Protein AF-0000000073186563 (afdb_homodimer)

Foldseek 3Di:
DDDDDDDDDDPVCPPPPPPPPPDPPPPPPVPPPFDDLVVLQCVVCVPPDNDDDDPVRSVVSRVVVVVVVVVLVVQLCVVVPNDPDRDLVSSLVSLVVDPVNVVCNVVNVD/DDDDDDDDPDDDDDPPDPVVPPDDPPPPPVVPPFDDLVVLQCVVCVPPDNDDDDPVRSVVSRVVVVVVVVVLVVQLCVVVPNDPDRDLVSSLVSLVVDPVNVVCPVVNVD

InterPro domains:
  IPR003958 Transcription factor CBF/NF-Y/archaeal histone domain [PF00808] (34-82)
  IPR009072 Histone-fold [G3DSA:1.10.20.10] (1-108)
  IPR009072 Histone-fold [SSF47113] (46-108)
  IPR050568 Transcription/DNA replication regulator [PTHR10252] (18-105)

Solvent-accessible surface area (backbone atoms only — not comparable to full-atom values): 13649 Å² total; per-residue (Å²): 136,79,75,89,86,68,96,73,69,85,68,78,62,83,75,76,77,74,71,73,69,74,77,80,74,72,85,62,74,74,69,74,58,58,73,58,64,70,49,55,50,45,39,42,39,66,42,96,55,78,62,48,61,38,74,63,19,47,50,50,52,47,52,48,49,53,50,49,48,37,48,51,49,49,50,29,34,58,75,55,68,61,52,89,47,42,36,48,67,42,46,48,50,45,40,73,75,30,77,84,40,54,87,43,52,74,62,70,74,103,130,90,80,83,88,81,85,66,95,70,90,81,87,76,85,63,87,74,71,73,66,79,74,80,78,67,84,60,75,72,68,75,56,57,76,59,64,70,52,56,50,45,39,42,39,66,42,95,54,79,64,47,60,38,74,61,19,47,51,50,52,46,52,48,49,53,49,48,49,38,48,51,50,50,50,29,34,58,75,58,70,60,53,89,46,43,35,47,67,42,46,48,51,45,39,72,75,30,77,84,40,54,87,45,51,73,62,70,76,102

Organism: Anisakis simplex (NCBI:txid6269)

Secondary structure (DSSP, 8-state):
----------------------------TTSTTPPPHHHHHHHHHTSSS---B-HHHHHHHHHHHHHHHHHHHHHHHHHTT--SSB-HHHHHHHHHH-GGGGGGHHHHT-/----------------------------TTSTTSPPHHHHHHHHHTSSS---B-HHHHHHHHHHHHHHHHHHHHHHHHHTT--SSB-HHHHHHHHHH-GGGGGGHHHHT-

Structure (mmCIF, N/CA/C/O backbone):
data_AF-0000000073186563-model_v1
#
loop_
_entity.id
_entity.type
_entity.pdbx_description
1 polymer 'CBFD_NFYB_HMF domain-containing protein'
#
loop_
_atom_site.group_PDB
_atom_site.id
_atom_site.type_symbol
_atom_site.label_atom_id
_atom_site.label_alt_id
_atom_site.label_comp_id
_atom_site.label_asym_id
_atom_site.label_entity_id
_atom_site.label_seq_id
_atom_site.pdbx_PDB_ins_code
_atom_site.Cartn_x
_atom_site.Cartn_y
_atom_site.Cartn_z
_atom_site.occupancy
_atom_site.B_iso_or_equiv
_atom_site.auth_seq_id
_atom_site.auth_comp_id
_atom_site.auth_asym_id
_atom_site.auth_atom_id
_atom_site.pdbx_PDB_model_num
ATOM 1 N N . MET A 1 1 ? 41.406 -56.875 63.656 1 27.33 1 MET A N 1
ATOM 2 C CA . MET A 1 1 ? 41.531 -56.781 62.188 1 27.33 1 MET A CA 1
ATOM 3 C C . MET A 1 1 ? 40.469 -55.844 61.594 1 27.33 1 MET A C 1
ATOM 5 O O . MET A 1 1 ? 39.5 -55.531 62.281 1 27.33 1 MET A O 1
ATOM 9 N N . GLU A 1 2 ? 40.312 -55.938 60.375 1 33.34 2 GLU A N 1
ATOM 10 C CA . GLU A 1 2 ? 40.188 -55.094 59.188 1 33.34 2 GLU A CA 1
ATOM 11 C C . GLU A 1 2 ? 38.719 -54.812 58.875 1 33.34 2 GLU A C 1
ATOM 13 O O . GLU A 1 2 ? 38.375 -54.312 57.812 1 33.34 2 GLU A O 1
ATOM 18 N N . GLU A 1 3 ? 37.812 -55.125 59.719 1 27.2 3 GLU A N 1
ATOM 19 C CA . GLU A 1 3 ? 36.594 -55.375 58.938 1 27.2 3 GLU A CA 1
ATOM 20 C C . GLU A 1 3 ? 36.281 -54.156 58.062 1 27.2 3 GLU A C 1
ATOM 22 O O . GLU A 1 3 ? 36.781 -53.062 58.281 1 27.2 3 GLU A O 1
ATOM 27 N N . GLU A 1 4 ? 34.906 -53.906 57.812 1 30.25 4 GLU A N 1
ATOM 28 C CA . GLU A 1 4 ? 34.031 -53.844 56.656 1 30.25 4 GLU A CA 1
ATOM 29 C C . GLU A 1 4 ? 33.938 -52.406 56.094 1 30.25 4 GLU A C 1
ATOM 31 O O . GLU A 1 4 ? 34.25 -51.438 56.812 1 30.25 4 GLU A O 1
ATOM 36 N N . SER A 1 5 ? 33.031 -52.188 55.156 1 30.67 5 SER A N 1
ATOM 37 C CA . SER A 1 5 ? 32.844 -51.781 53.781 1 30.67 5 SER A CA 1
ATOM 38 C C . SER A 1 5 ? 32.5 -50.281 53.688 1 30.67 5 SER A C 1
ATOM 40 O O . SER A 1 5 ? 33.281 -49.469 53.219 1 30.67 5 SER A O 1
ATOM 42 N N . ASN A 1 6 ? 31.266 -49.906 53.188 1 29.19 6 ASN A N 1
ATOM 43 C CA . ASN A 1 6 ? 30.859 -49.531 51.844 1 29.19 6 ASN A CA 1
ATOM 44 C C . ASN A 1 6 ? 30.438 -48.062 51.781 1 29.19 6 ASN A C 1
ATOM 46 O O . ASN A 1 6 ? 30.391 -47.469 50.688 1 29.19 6 ASN A O 1
ATOM 50 N N . ASP A 1 7 ? 29.703 -47.5 52.75 1 29.22 7 ASP A N 1
ATOM 51 C CA . ASP A 1 7 ? 28.562 -46.812 52.156 1 29.22 7 ASP A CA 1
ATOM 52 C C . ASP A 1 7 ? 28.984 -45.531 51.469 1 29.22 7 ASP A C 1
ATOM 54 O O . ASP A 1 7 ? 29.594 -44.656 52.062 1 29.22 7 ASP A O 1
ATOM 58 N N . ASP A 1 8 ? 29.078 -45.531 50.125 1 29.42 8 ASP A N 1
ATOM 59 C CA . ASP A 1 8 ? 29.453 -44.719 49 1 29.42 8 ASP A CA 1
ATOM 60 C C . ASP A 1 8 ? 28.734 -43.344 49.031 1 29.42 8 ASP A C 1
ATOM 62 O O . ASP A 1 8 ? 29.375 -42.312 48.844 1 29.42 8 ASP A O 1
ATOM 66 N N . ARG A 1 9 ? 27.312 -43.344 48.875 1 22.84 9 ARG A N 1
ATOM 67 C CA . ARG A 1 9 ? 26.844 -42.812 47.594 1 22.84 9 ARG A CA 1
ATOM 68 C C . ARG A 1 9 ? 26.812 -41.281 47.625 1 22.84 9 ARG A C 1
ATOM 70 O O . ARG A 1 9 ? 27.016 -40.625 46.594 1 22.84 9 ARG A O 1
ATOM 77 N N . THR A 1 10 ? 26.219 -40.656 48.688 1 32.62 10 THR A N 1
ATOM 78 C CA . THR A 1 10 ? 25.203 -39.75 48.188 1 32.62 10 THR A CA 1
ATOM 79 C C . THR A 1 10 ? 25.828 -38.469 47.656 1 32.62 10 THR A C 1
ATOM 81 O O . THR A 1 10 ? 26.391 -37.656 48.406 1 32.62 10 THR A O 1
ATOM 84 N N . ASN A 1 11 ? 26.453 -38.594 46.469 1 31.2 11 ASN A N 1
ATOM 85 C CA . ASN A 1 11 ? 27.047 -37.531 45.656 1 31.2 11 ASN A CA 1
ATOM 86 C C . ASN A 1 11 ? 26.047 -36.406 45.406 1 31.2 11 ASN A C 1
ATOM 88 O O . ASN A 1 11 ? 25.141 -36.531 44.594 1 31.2 11 ASN A O 1
ATOM 92 N N . THR A 1 12 ? 25.344 -35.938 46.5 1 31.78 12 THR A N 1
ATOM 93 C CA . THR A 1 12 ? 24.344 -34.906 46.125 1 31.78 12 THR A CA 1
ATOM 94 C C . THR A 1 12 ? 24.969 -33.844 45.219 1 31.78 12 THR A C 1
ATOM 96 O O . THR A 1 12 ? 25.922 -33.156 45.625 1 31.78 12 THR A O 1
ATOM 99 N N . ALA A 1 13 ? 24.875 -34.031 43.938 1 30 13 ALA A N 1
ATOM 100 C CA . ALA A 1 13 ? 25.297 -33.312 42.75 1 30 13 ALA A CA 1
ATOM 101 C C . ALA A 1 13 ? 24.781 -31.891 42.75 1 30 13 ALA A C 1
ATOM 103 O O . ALA A 1 13 ? 24.672 -31.25 41.719 1 30 13 ALA A O 1
ATOM 104 N N . GLU A 1 14 ? 24.547 -31.281 43.906 1 39.31 14 GLU A N 1
ATOM 105 C CA . GLU A 1 14 ? 23.828 -30.031 43.688 1 39.31 14 GLU A CA 1
ATOM 106 C C . GLU A 1 14 ? 24.484 -29.203 42.562 1 39.31 14 GLU A C 1
ATOM 108 O O . GLU A 1 14 ? 25.688 -28.891 42.656 1 39.31 14 GLU A O 1
ATOM 113 N N . SER A 1 15 ? 24.125 -29.516 41.312 1 32.94 15 SER A N 1
ATOM 114 C CA . SER A 1 15 ? 24.484 -28.891 40.031 1 32.94 15 SER A CA 1
ATOM 115 C C . SER A 1 15 ? 24.328 -27.375 40.094 1 32.94 15 SER A C 1
ATOM 117 O O . SER A 1 15 ? 23.266 -26.859 40.438 1 32.94 15 SER A O 1
ATOM 119 N N . ASN A 1 16 ? 25.344 -26.578 40.375 1 33.06 16 ASN A N 1
ATOM 120 C CA . ASN A 1 16 ? 25.656 -25.172 40.219 1 33.06 16 ASN A CA 1
ATOM 121 C C . ASN A 1 16 ? 25.266 -24.641 38.844 1 33.06 16 ASN A C 1
ATOM 123 O O . ASN A 1 16 ? 26.125 -24.203 38.094 1 33.06 16 ASN A O 1
ATOM 127 N N . ASP A 1 17 ? 24.516 -25.391 38 1 30.08 17 ASP A N 1
ATOM 128 C CA . ASP A 1 17 ? 24.594 -24.875 36.625 1 30.08 17 ASP A CA 1
ATOM 129 C C . ASP A 1 17 ? 24.062 -23.438 36.562 1 30.08 17 ASP A C 1
ATOM 131 O O . ASP A 1 17 ? 22.969 -23.156 37.031 1 30.08 17 ASP A O 1
ATOM 135 N N . ASN A 1 18 ? 24.906 -22.375 36.531 1 31.73 18 ASN A N 1
ATOM 136 C CA . ASN A 1 18 ? 25 -20.969 36.125 1 31.73 18 ASN A CA 1
ATOM 137 C C . ASN A 1 18 ? 24.266 -20.703 34.844 1 31.73 18 ASN A C 1
ATOM 139 O O . ASN A 1 18 ? 24.391 -19.625 34.25 1 31.73 18 ASN A O 1
ATOM 143 N N . GLU A 1 19 ? 23.594 -21.672 34.219 1 33.22 19 GLU A N 1
ATOM 144 C CA . GLU A 1 19 ? 23.391 -21.359 32.781 1 33.22 19 GLU A CA 1
ATOM 145 C C . GLU A 1 19 ? 22.422 -20.203 32.594 1 33.22 19 GLU A C 1
ATOM 147 O O . GLU A 1 19 ? 21.234 -20.422 32.375 1 33.22 19 GLU A O 1
ATOM 152 N N . ASN A 1 20 ? 22.031 -19.406 33.562 1 33.28 20 ASN A N 1
ATOM 153 C CA . ASN A 1 20 ? 20.969 -18.484 33.188 1 33.28 20 ASN A CA 1
ATOM 154 C C . ASN A 1 20 ? 21.328 -17.703 31.938 1 33.28 20 ASN A C 1
ATOM 156 O O . ASN A 1 20 ? 21.328 -16.469 31.953 1 33.28 20 ASN A O 1
ATOM 160 N N . ASP A 1 21 ? 22.453 -17.938 31.219 1 31.59 21 ASP A N 1
ATOM 161 C CA . ASP A 1 21 ? 22.734 -16.984 30.156 1 31.59 21 ASP A CA 1
ATOM 162 C C . ASP A 1 21 ? 21.609 -16.953 29.125 1 31.59 21 ASP A C 1
ATOM 164 O O . ASP A 1 21 ? 21.641 -17.719 28.156 1 31.59 21 ASP A O 1
ATOM 168 N N . ALA A 1 22 ? 20.406 -17.375 29.438 1 31.73 22 ALA A N 1
ATOM 169 C CA . ALA A 1 22 ? 19.5 -17.312 28.297 1 31.73 22 ALA A CA 1
ATOM 170 C C . ALA A 1 22 ? 19.703 -16.016 27.5 1 31.73 22 ALA A C 1
ATOM 172 O O . ALA A 1 22 ? 19.859 -14.945 28.094 1 31.73 22 ALA A O 1
ATOM 173 N N . VAL A 1 23 ? 20.188 -15.977 26.25 1 32.88 23 VAL A N 1
ATOM 174 C CA . VAL A 1 23 ? 20.359 -15.203 25.031 1 32.88 23 VAL A CA 1
ATOM 175 C C . VAL A 1 23 ? 19.125 -14.328 24.797 1 32.88 23 VAL A C 1
ATOM 177 O O . VAL A 1 23 ? 17.984 -14.82 24.859 1 32.88 23 VAL A O 1
ATOM 180 N N . ASN A 1 24 ? 18.953 -13.047 25.188 1 32.81 24 ASN A N 1
ATOM 181 C CA . ASN A 1 24 ? 18.391 -11.836 24.578 1 32.81 24 ASN A CA 1
ATOM 182 C C . ASN A 1 24 ? 18.266 -11.977 23.062 1 32.81 24 ASN A C 1
ATOM 184 O O . ASN A 1 24 ? 19.234 -11.805 22.328 1 32.81 24 ASN A O 1
ATOM 188 N N . SER A 1 25 ? 17.797 -13.102 22.594 1 35.03 25 SER A N 1
ATOM 189 C CA . SER A 1 25 ? 17.453 -13.227 21.188 1 35.03 25 SER A CA 1
ATOM 190 C C . SER A 1 25 ? 16.859 -11.938 20.641 1 35.03 25 SER A C 1
ATOM 192 O O . SER A 1 25 ? 15.805 -11.5 21.078 1 35.03 25 SER A O 1
ATOM 194 N N . GLY A 1 26 ? 17.609 -10.906 20.266 1 33.16 26 GLY A N 1
ATOM 195 C CA . GLY A 1 26 ? 17.453 -9.695 19.469 1 33.16 26 GLY A CA 1
ATOM 196 C C . GLY A 1 26 ? 16.375 -9.812 18.406 1 33.16 26 GLY A C 1
ATOM 197 O O . GLY A 1 26 ? 16.469 -10.641 17.5 1 33.16 26 GLY A O 1
ATOM 198 N N . SER A 1 27 ? 15.172 -9.742 18.625 1 37.41 27 SER A N 1
ATOM 199 C CA . SER A 1 27 ? 14.117 -9.375 17.688 1 37.41 27 SER A CA 1
ATOM 200 C C . SER A 1 27 ? 14.617 -8.352 16.672 1 37.41 27 SER A C 1
ATOM 202 O O . SER A 1 27 ? 14.531 -7.145 16.906 1 37.41 27 SER A O 1
ATOM 204 N N . LYS A 1 28 ? 15.898 -8.227 16.266 1 38.34 28 LYS A N 1
ATOM 205 C CA . LYS A 1 28 ? 16.562 -7.402 15.266 1 38.34 28 LYS A CA 1
ATOM 206 C C . LYS A 1 28 ? 15.734 -7.301 13.984 1 38.34 28 LYS A C 1
ATOM 208 O O . LYS A 1 28 ? 16.047 -6.512 13.094 1 38.34 28 LYS A O 1
ATOM 213 N N . GLN A 1 29 ? 15.188 -8.43 13.406 1 42.91 29 GLN A N 1
ATOM 214 C CA . GLN A 1 29 ? 14.828 -8.531 12 1 42.91 29 GLN A CA 1
ATOM 215 C C . GLN A 1 29 ? 13.703 -7.559 11.648 1 42.91 29 GLN A C 1
ATOM 217 O O . GLN A 1 29 ? 13.227 -7.535 10.508 1 42.91 29 GLN A O 1
ATOM 222 N N . GLN A 1 30 ? 12.945 -7.152 12.508 1 46.06 30 GLN A N 1
ATOM 223 C CA . GLN A 1 30 ? 11.766 -6.395 12.117 1 46.06 30 GLN A CA 1
ATOM 224 C C . GLN A 1 30 ? 12.148 -5.055 11.5 1 46.06 30 GLN A C 1
ATOM 226 O O . GLN A 1 30 ? 11.281 -4.285 11.078 1 46.06 30 GLN A O 1
ATOM 231 N N . GLN A 1 31 ? 13.266 -4.496 11.82 1 48.12 31 GLN A N 1
ATOM 232 C CA . GLN A 1 31 ? 13.641 -3.148 11.398 1 48.12 31 GLN A CA 1
ATOM 233 C C . GLN A 1 31 ? 13.688 -3.037 9.883 1 48.12 31 GLN A C 1
ATOM 235 O O . GLN A 1 31 ? 13.398 -1.979 9.32 1 48.12 31 GLN A O 1
ATOM 240 N N . ILE A 1 32 ? 14.289 -3.979 9.227 1 49.03 32 ILE A N 1
ATOM 241 C CA . ILE A 1 32 ? 14.781 -3.855 7.859 1 49.03 32 ILE A CA 1
ATOM 242 C C . ILE A 1 32 ? 13.602 -3.736 6.895 1 49.03 32 ILE A C 1
ATOM 244 O O . ILE A 1 32 ? 13.75 -3.234 5.777 1 49.03 32 ILE A O 1
ATOM 248 N N . ASN A 1 33 ? 12.438 -4.465 7.125 1 57.34 33 ASN A N 1
ATOM 249 C CA . ASN A 1 33 ? 11.5 -4.684 6.031 1 57.34 33 ASN A CA 1
ATOM 250 C C . ASN A 1 33 ? 10.555 -3.5 5.859 1 57.34 33 ASN A C 1
ATOM 252 O O . ASN A 1 33 ? 9.516 -3.621 5.215 1 57.34 33 ASN A O 1
ATOM 256 N N . GLU A 1 34 ? 10.93 -2.377 6.359 1 77.38 34 GLU A N 1
ATOM 257 C CA . GLU A 1 34 ? 10.008 -1.245 6.332 1 77.38 34 GLU A CA 1
ATOM 258 C C . GLU A 1 34 ? 10.18 -0.422 5.059 1 77.38 34 GLU A C 1
ATOM 260 O O . GLU A 1 34 ? 11.266 -0.405 4.469 1 77.38 34 GLU A O 1
ATOM 265 N N . LEU A 1 35 ? 9.031 0.022 4.516 1 90.94 35 LEU A N 1
ATOM 266 C CA . LEU A 1 35 ? 9.047 0.971 3.408 1 90.94 35 LEU A CA 1
ATOM 267 C C . LEU A 1 35 ? 9.742 2.268 3.812 1 90.94 35 LEU A C 1
ATOM 269 O O . LEU A 1 35 ? 9.547 2.76 4.926 1 90.94 35 LEU A O 1
ATOM 273 N N . PRO A 1 36 ? 10.672 2.818 2.91 1 92.06 36 PRO A N 1
ATOM 274 C CA . PRO A 1 36 ? 11.32 4.09 3.236 1 92.06 36 PRO 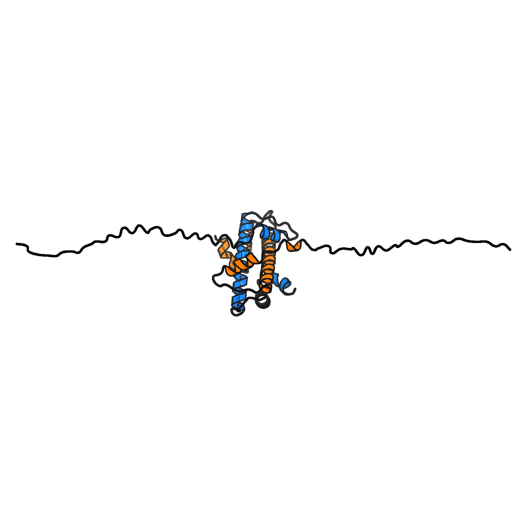A CA 1
ATOM 275 C C . PRO A 1 36 ? 10.328 5.246 3.361 1 92.06 36 PRO A C 1
ATOM 277 O O . PRO A 1 36 ? 9.5 5.453 2.469 1 92.06 36 PRO A O 1
ATOM 280 N N . LEU A 1 37 ? 10.492 6.016 4.387 1 93.56 37 LEU A N 1
ATOM 281 C CA . LEU A 1 37 ? 9.602 7.133 4.68 1 93.56 37 LEU A CA 1
ATOM 282 C C . LEU A 1 37 ? 9.656 8.18 3.568 1 93.56 37 LEU A C 1
ATOM 284 O O . LEU A 1 37 ? 8.625 8.734 3.18 1 93.56 37 LEU A O 1
ATOM 288 N N . SER A 1 38 ? 10.859 8.438 3.127 1 91.56 38 SER A N 1
ATOM 289 C CA . SER A 1 38 ? 11.055 9.453 2.104 1 91.56 38 SER A CA 1
ATOM 290 C C . SER A 1 38 ? 10.289 9.117 0.831 1 91.56 38 SER A C 1
ATOM 292 O O . SER A 1 38 ? 9.727 10.008 0.187 1 91.56 38 SER A O 1
ATOM 294 N N . ARG A 1 39 ? 10.203 7.859 0.469 1 92.5 39 ARG A N 1
ATOM 295 C CA . ARG A 1 39 ? 9.508 7.426 -0.738 1 92.5 39 ARG A CA 1
ATOM 296 C C . ARG A 1 39 ? 7.996 7.504 -0.558 1 92.5 39 ARG A C 1
ATOM 298 O O . ARG A 1 39 ? 7.277 7.918 -1.471 1 92.5 39 ARG A O 1
ATOM 305 N N . ILE A 1 40 ? 7.559 7.047 0.585 1 93.56 40 ILE A N 1
ATOM 306 C CA . ILE A 1 40 ? 6.141 7.172 0.896 1 93.56 40 ILE A CA 1
ATOM 307 C C . ILE A 1 40 ? 5.711 8.633 0.778 1 93.56 40 ILE A C 1
ATOM 309 O O . ILE A 1 40 ? 4.699 8.938 0.147 1 93.56 40 ILE A O 1
ATOM 313 N N . LYS A 1 41 ? 6.551 9.484 1.348 1 92.62 41 LYS A N 1
ATOM 314 C CA . LYS A 1 41 ? 6.281 10.914 1.298 1 92.62 41 LYS A CA 1
ATOM 315 C C . LYS A 1 41 ? 6.211 11.414 -0.143 1 92.62 41 LYS A C 1
ATOM 317 O O . LYS A 1 41 ? 5.301 12.164 -0.502 1 92.62 41 LYS A O 1
ATOM 322 N N . ALA A 1 42 ? 7.102 11.031 -0.944 1 91.19 42 ALA A N 1
ATOM 323 C CA . ALA A 1 42 ? 7.156 11.445 -2.346 1 91.19 42 ALA A CA 1
ATOM 324 C C . ALA A 1 42 ? 5.891 11.031 -3.088 1 91.19 42 ALA A C 1
ATOM 326 O O . ALA A 1 42 ? 5.352 11.805 -3.887 1 91.19 42 ALA A O 1
ATOM 327 N N . ILE A 1 43 ? 5.461 9.852 -2.838 1 91.88 43 ILE A N 1
ATOM 328 C CA . ILE A 1 43 ? 4.266 9.336 -3.494 1 91.88 43 ILE A CA 1
ATOM 329 C C . ILE A 1 43 ? 3.049 10.156 -3.064 1 91.88 43 ILE A C 1
ATOM 331 O O . ILE A 1 43 ? 2.182 10.469 -3.883 1 91.88 43 ILE A O 1
ATOM 335 N N . MET A 1 44 ? 2.979 10.484 -1.778 1 91.25 44 MET A N 1
ATOM 336 C CA . MET A 1 44 ? 1.885 11.289 -1.243 1 91.25 44 MET A CA 1
ATOM 337 C C . MET A 1 44 ? 1.846 12.664 -1.908 1 91.25 44 MET A C 1
ATOM 339 O O . MET A 1 44 ? 0.769 13.219 -2.127 1 91.25 44 MET A O 1
ATOM 343 N N . PHE A 1 45 ? 3.039 13.141 -2.24 1 85 45 PHE A N 1
ATOM 344 C CA . PHE A 1 45 ? 3.158 14.492 -2.785 1 85 45 PHE A CA 1
ATOM 345 C C . PHE A 1 45 ? 2.994 14.477 -4.301 1 85 45 PHE A C 1
ATOM 347 O O . PHE A 1 45 ? 2.91 15.539 -4.93 1 85 45 PHE A O 1
ATOM 354 N N . SER A 1 46 ? 3.131 13.344 -4.723 1 78.38 46 SER A N 1
ATOM 355 C CA . SER A 1 46 ? 3.061 13.273 -6.176 1 78.38 46 SER A CA 1
ATOM 356 C C . SER A 1 46 ? 1.701 13.727 -6.691 1 78.38 46 SER A C 1
ATOM 358 O O . SER A 1 46 ? 1.532 13.969 -7.887 1 78.38 46 SER A O 1
ATOM 360 N N . SER A 1 47 ? 0.811 13.828 -5.734 1 63.03 47 SER A N 1
ATOM 361 C CA . SER A 1 47 ? -0.473 14.352 -6.191 1 63.03 47 SER A CA 1
ATOM 362 C C . SER A 1 47 ? -0.47 15.875 -6.219 1 63.03 47 SER A C 1
ATOM 364 O O . SER A 1 47 ? 0.41 16.516 -5.633 1 63.03 47 SER A O 1
ATOM 366 N N . ASN A 1 48 ? -1.006 16.516 -7.219 1 59.97 48 ASN A N 1
ATOM 367 C CA . ASN A 1 48 ? -1.119 17.938 -7.488 1 59.97 48 ASN A CA 1
ATOM 368 C C . ASN A 1 48 ? -1.257 18.75 -6.199 1 59.97 48 ASN A C 1
ATOM 370 O O . ASN A 1 48 ? -1.079 19.969 -6.199 1 59.97 48 ASN A O 1
ATOM 374 N N . GLU A 1 49 ? -1.654 18.234 -5.094 1 59.88 49 GLU A N 1
ATOM 375 C CA . GLU A 1 49 ? -1.846 18.984 -3.855 1 59.88 49 GLU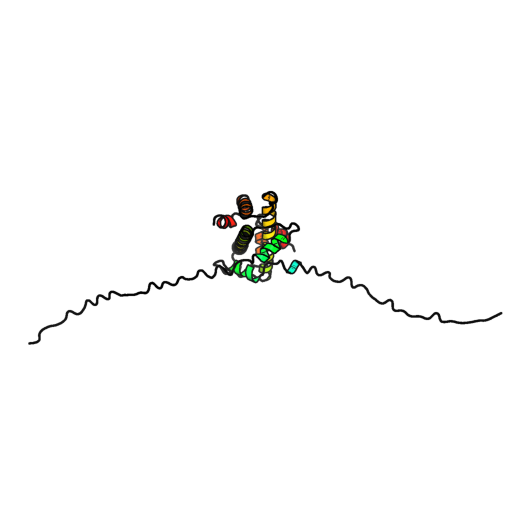 A CA 1
ATOM 376 C C . GLU A 1 49 ? -0.828 18.578 -2.797 1 59.88 49 GLU A C 1
ATOM 378 O O . GLU A 1 49 ? -0.679 17.391 -2.502 1 59.88 49 GLU A O 1
ATOM 383 N N . GLN A 1 50 ? 0.26 19.344 -2.68 1 71.62 50 GLN A N 1
ATOM 384 C CA . GLN A 1 50 ? 1.19 19.125 -1.578 1 71.62 50 GLN A CA 1
ATOM 385 C C . GLN A 1 50 ? 0.444 18.875 -0.27 1 71.62 50 GLN A C 1
ATOM 387 O O . GLN A 1 50 ? -0.294 19.75 0.203 1 71.62 50 GLN A O 1
ATOM 392 N N . VAL A 1 51 ? 0.212 17.656 0.073 1 75.75 51 VAL A N 1
ATOM 393 C CA . VAL A 1 51 ? -0.424 17.281 1.336 1 75.75 51 VAL A CA 1
ATOM 394 C C . VAL A 1 51 ? 0.627 17.219 2.441 1 75.75 51 VAL A C 1
ATOM 396 O O . VAL A 1 51 ? 1.401 16.25 2.508 1 75.75 51 VAL A O 1
ATOM 399 N N . PRO A 1 52 ? 0.88 18.375 3.162 1 88.12 52 PRO A N 1
ATOM 400 C CA . PRO A 1 52 ? 1.813 18.281 4.285 1 88.12 52 PRO A CA 1
ATOM 401 C C . PRO A 1 52 ? 1.429 17.188 5.285 1 88.12 52 PRO A C 1
ATOM 403 O O . PRO A 1 52 ? 0.241 16.969 5.527 1 88.12 52 PRO A O 1
ATOM 406 N N . VAL A 1 53 ? 2.412 16.5 5.758 1 95.12 53 VAL A N 1
ATOM 407 C CA . VAL A 1 53 ? 2.178 15.383 6.668 1 95.12 53 VAL A CA 1
ATOM 408 C C . VAL A 1 53 ? 3.17 15.445 7.828 1 95.12 53 VAL A C 1
ATOM 410 O O . VAL A 1 53 ? 4.344 15.758 7.633 1 95.12 53 VAL A O 1
ATOM 413 N N . SER A 1 54 ? 2.635 15.273 9.039 1 95.94 54 SER A N 1
ATOM 414 C CA . SER A 1 54 ? 3.49 15.188 10.219 1 95.94 54 SER A CA 1
ATOM 415 C C . SER A 1 54 ? 4.352 13.93 10.188 1 95.94 54 SER A C 1
ATOM 417 O O . SER A 1 54 ? 4.059 12.984 9.453 1 95.94 54 SER A O 1
ATOM 419 N N . SER A 1 55 ? 5.441 13.945 11.055 1 95.81 55 SER A N 1
ATOM 420 C CA . SER A 1 55 ? 6.293 12.766 11.156 1 95.81 55 SER A CA 1
ATOM 421 C C . SER A 1 55 ? 5.504 11.562 11.656 1 95.81 55 SER A C 1
ATOM 423 O O . SER A 1 55 ? 5.68 10.445 11.164 1 95.81 55 SER A O 1
ATOM 425 N N . GLU A 1 56 ? 4.633 11.727 12.578 1 95.62 56 GLU A N 1
ATOM 426 C CA . GLU A 1 56 ? 3.816 10.641 13.117 1 95.62 56 GLU A CA 1
ATOM 427 C C . GLU A 1 56 ? 2.816 10.141 12.086 1 95.62 56 GLU A C 1
ATOM 429 O O . GLU A 1 56 ? 2.598 8.93 11.961 1 95.62 56 GLU A O 1
ATOM 434 N N . GLY A 1 57 ? 2.174 11.047 11.445 1 95.81 57 GLY A N 1
ATOM 435 C CA . GLY A 1 57 ? 1.278 10.672 10.359 1 95.81 57 GLY A CA 1
ATOM 436 C C . GLY A 1 57 ? 1.959 9.859 9.281 1 95.81 57 GLY A C 1
ATOM 437 O O . GLY A 1 57 ? 1.415 8.852 8.82 1 95.81 57 GLY A O 1
ATOM 438 N N . LEU A 1 58 ? 3.178 10.312 8.977 1 94.88 58 LEU A N 1
ATOM 439 C CA . LEU A 1 58 ? 3.949 9.633 7.941 1 94.88 58 LEU A CA 1
ATOM 440 C C . LEU A 1 58 ? 4.305 8.211 8.367 1 94.88 58 LEU A C 1
ATOM 442 O O . LEU A 1 58 ? 4.211 7.277 7.57 1 94.88 58 LEU A O 1
ATOM 446 N N . PHE A 1 59 ? 4.641 8.102 9.539 1 94.88 59 PHE A N 1
ATOM 447 C CA . PHE A 1 59 ? 4.945 6.785 10.094 1 94.88 59 PHE A CA 1
ATOM 448 C C . PHE A 1 59 ? 3.727 5.871 10.031 1 94.88 59 PHE A C 1
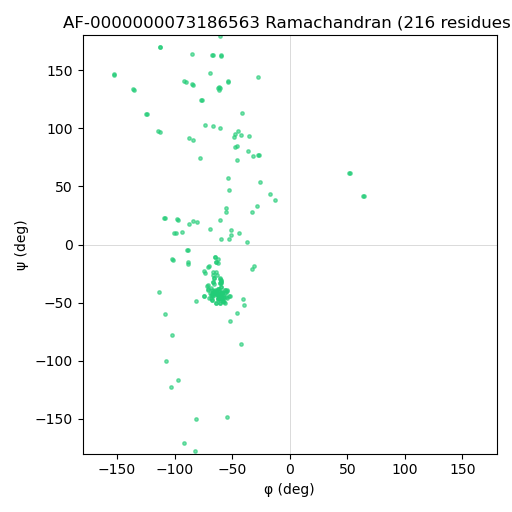ATOM 450 O O . PHE A 1 59 ? 3.826 4.719 9.609 1 94.88 59 PHE A O 1
ATOM 457 N N . ALA A 1 60 ? 2.588 6.379 10.414 1 96.06 60 ALA A N 1
ATOM 458 C CA . ALA A 1 60 ? 1.349 5.605 10.383 1 96.06 60 ALA A CA 1
ATOM 459 C C . ALA A 1 60 ? 0.989 5.203 8.953 1 96.06 60 ALA A C 1
ATOM 461 O O . ALA A 1 60 ? 0.553 4.074 8.711 1 96.06 60 ALA A O 1
ATOM 462 N N . MET A 1 61 ? 1.18 6.164 8.031 1 95.75 61 MET A N 1
ATOM 463 C CA . MET A 1 61 ? 0.926 5.871 6.621 1 95.75 61 MET A CA 1
ATOM 464 C C . MET A 1 61 ? 1.799 4.715 6.141 1 95.75 61 MET A C 1
ATOM 466 O O . MET A 1 61 ? 1.333 3.848 5.402 1 95.75 61 MET A O 1
ATOM 470 N N . THR A 1 62 ? 3.047 4.688 6.531 1 95.31 62 THR A N 1
ATOM 471 C CA . THR A 1 62 ? 3.996 3.65 6.141 1 95.31 62 THR A CA 1
ATOM 472 C C . THR A 1 62 ? 3.555 2.287 6.668 1 95.31 62 THR A C 1
ATOM 474 O O . THR A 1 62 ? 3.543 1.303 5.926 1 95.31 62 THR A O 1
ATOM 477 N N . LYS A 1 63 ? 3.115 2.281 7.871 1 95.25 63 LYS A N 1
ATOM 478 C CA . LYS A 1 63 ? 2.658 1.036 8.484 1 95.25 63 LYS A CA 1
ATOM 479 C C . LYS A 1 63 ? 1.38 0.537 7.816 1 95.25 63 LYS A C 1
ATOM 481 O O . LYS A 1 63 ? 1.22 -0.665 7.59 1 95.25 63 LYS A O 1
ATOM 486 N N . ALA A 1 64 ? 0.448 1.437 7.551 1 96.62 64 ALA A N 1
ATOM 487 C CA . ALA A 1 64 ? -0.781 1.087 6.844 1 96.62 64 ALA A CA 1
ATOM 488 C C . ALA A 1 64 ? -0.475 0.443 5.492 1 96.62 64 ALA A C 1
ATOM 490 O O . ALA A 1 64 ? -1.091 -0.558 5.121 1 96.62 64 ALA A O 1
ATOM 491 N N . CYS A 1 65 ? 0.565 0.973 4.809 1 96.5 65 CYS A N 1
ATOM 492 C CA . CYS A 1 65 ? 0.958 0.447 3.506 1 96.5 65 CYS A CA 1
ATOM 493 C C . CYS A 1 65 ? 1.557 -0.949 3.641 1 96.5 65 CYS A C 1
ATOM 495 O O . CYS A 1 65 ? 1.271 -1.832 2.83 1 96.5 65 CYS A O 1
ATOM 497 N N . GLU A 1 66 ? 2.361 -1.121 4.633 1 94.75 66 GLU A N 1
ATOM 498 C CA . GLU A 1 66 ? 2.951 -2.439 4.855 1 94.75 66 GLU A CA 1
ATOM 499 C C . GLU A 1 66 ? 1.873 -3.49 5.102 1 94.75 66 GLU A C 1
ATOM 501 O O . GLU A 1 66 ? 1.936 -4.594 4.551 1 94.75 66 GLU A O 1
ATOM 506 N N . LEU A 1 67 ? 0.897 -3.146 5.871 1 95.12 67 LEU A N 1
ATOM 507 C CA . LEU A 1 67 ? -0.214 -4.055 6.137 1 95.12 67 LEU A CA 1
ATOM 508 C C . LEU A 1 67 ? -1.008 -4.328 4.863 1 95.12 67 LEU A C 1
ATOM 510 O O . LEU A 1 67 ? -1.438 -5.461 4.629 1 95.12 67 LEU A O 1
ATOM 514 N N . PHE A 1 68 ? -1.18 -3.264 4.062 1 96.06 68 PHE A N 1
ATOM 515 C CA . PHE A 1 68 ? -1.889 -3.408 2.799 1 96.06 68 PHE A CA 1
ATOM 516 C C . PHE A 1 68 ? -1.163 -4.383 1.88 1 96.06 68 PHE A C 1
ATOM 518 O O . PHE A 1 68 ? -1.784 -5.273 1.297 1 96.06 68 PHE A O 1
ATOM 525 N N . ILE A 1 69 ? 0.14 -4.258 1.749 1 95.69 69 ILE A N 1
ATOM 526 C CA . ILE A 1 69 ? 0.938 -5.133 0.896 1 95.69 69 ILE A CA 1
ATOM 527 C C . ILE A 1 69 ? 0.803 -6.578 1.37 1 95.69 69 ILE A C 1
ATOM 529 O O . ILE A 1 69 ? 0.589 -7.484 0.563 1 95.69 69 ILE A O 1
ATOM 533 N N . SER A 1 70 ? 0.907 -6.777 2.645 1 93.62 70 SER A N 1
ATOM 534 C CA . SER A 1 70 ? 0.799 -8.109 3.223 1 93.62 70 SER A CA 1
ATOM 535 C C . SER A 1 70 ? -0.577 -8.719 2.967 1 93.62 70 SER A C 1
ATOM 537 O O . SER A 1 70 ? -0.687 -9.883 2.574 1 93.62 70 SER A O 1
ATOM 539 N N . LYS A 1 71 ? -1.605 -7.941 3.207 1 95.19 71 LYS A N 1
ATOM 540 C CA . LYS A 1 71 ? -2.969 -8.398 2.957 1 95.19 71 LYS A CA 1
ATOM 541 C C . LYS A 1 71 ? -3.172 -8.75 1.487 1 95.19 71 LYS A C 1
ATOM 543 O O . LYS A 1 71 ? -3.719 -9.812 1.166 1 95.19 71 LYS A O 1
ATOM 548 N N . LEU A 1 72 ? -2.803 -7.879 0.629 1 96 72 LEU A N 1
ATOM 549 C CA . LEU A 1 72 ? -2.961 -8.07 -0.808 1 96 72 LEU A CA 1
ATOM 550 C C . LEU A 1 72 ? -2.268 -9.352 -1.264 1 96 72 LEU A C 1
ATOM 552 O O . LEU A 1 72 ? -2.844 -10.141 -2.012 1 96 72 LEU A O 1
ATOM 556 N N . ALA A 1 73 ? -1.023 -9.516 -0.875 1 95.19 73 ALA A N 1
ATOM 557 C CA . ALA A 1 73 ? -0.251 -10.711 -1.223 1 95.19 73 ALA A CA 1
ATOM 558 C C . ALA A 1 73 ? -0.945 -11.977 -0.732 1 95.19 73 ALA A C 1
ATOM 560 O O . ALA A 1 73 ? -1.149 -12.914 -1.502 1 95.19 73 ALA A O 1
ATOM 561 N N . ARG A 1 74 ? -1.343 -11.984 0.49 1 93.31 74 ARG A N 1
ATOM 562 C CA . ARG A 1 74 ? -1.971 -13.148 1.111 1 93.31 74 ARG A CA 1
ATOM 563 C C . ARG A 1 74 ? -3.299 -13.477 0.437 1 93.31 74 ARG A C 1
ATOM 565 O O . ARG A 1 74 ? -3.557 -14.633 0.098 1 93.31 74 ARG A O 1
ATOM 572 N N . GLU A 1 75 ? -4.145 -12.477 0.291 1 95.31 75 GLU A N 1
ATOM 573 C CA . GLU A 1 75 ? -5.469 -12.711 -0.28 1 95.31 75 GLU A CA 1
ATOM 574 C C . GLU A 1 75 ? -5.371 -13.125 -1.746 1 95.31 75 GLU A C 1
ATOM 576 O O . GLU A 1 75 ? -6.125 -13.984 -2.205 1 95.31 75 GLU A O 1
ATOM 581 N N . THR A 1 76 ? -4.43 -12.469 -2.479 1 96.06 76 THR A N 1
ATOM 582 C CA . THR A 1 76 ? -4.211 -12.875 -3.863 1 96.06 76 THR A CA 1
ATOM 583 C C . THR A 1 76 ? -3.799 -14.336 -3.938 1 96.06 76 THR A C 1
ATOM 585 O O . THR A 1 76 ? -4.293 -15.086 -4.781 1 96.06 76 THR A O 1
ATOM 588 N N . TYR A 1 77 ? -2.965 -14.719 -3.039 1 94.38 77 TYR A N 1
ATOM 589 C CA . TYR A 1 77 ? -2.455 -16.078 -2.988 1 94.38 77 TYR A CA 1
ATOM 590 C C . TYR A 1 77 ? -3.562 -17.062 -2.619 1 94.38 77 TYR A C 1
ATOM 592 O O . TYR A 1 77 ? -3.77 -18.062 -3.311 1 94.38 77 TYR A O 1
ATOM 600 N N . GLU A 1 78 ? -4.34 -16.781 -1.6 1 93.81 78 GLU A N 1
ATOM 601 C CA . GLU A 1 78 ? -5.359 -17.672 -1.054 1 93.81 78 GLU A CA 1
ATOM 602 C C . GLU A 1 78 ? -6.547 -17.797 -2.004 1 93.81 78 GLU A C 1
ATOM 604 O O . GLU A 1 78 ? -7.078 -18.891 -2.195 1 93.81 78 GLU A O 1
ATOM 609 N N . THR A 1 79 ? -6.922 -16.719 -2.631 1 94.88 79 THR A N 1
ATOM 610 C CA . THR A 1 79 ? -8.117 -16.703 -3.473 1 94.88 79 THR A CA 1
ATOM 611 C C . THR A 1 79 ? -7.863 -17.422 -4.789 1 94.88 79 THR A C 1
ATOM 613 O O . THR A 1 79 ? -8.797 -17.906 -5.426 1 94.88 79 THR A O 1
ATOM 616 N N . ASN A 1 80 ? -6.543 -17.531 -5.215 1 95.5 80 ASN A N 1
ATOM 617 C CA . ASN A 1 80 ? -6.195 -18.219 -6.457 1 95.5 80 ASN A CA 1
ATOM 618 C C . ASN A 1 80 ? -5.746 -19.656 -6.195 1 95.5 80 ASN A C 1
ATOM 620 O O . ASN A 1 80 ? -4.992 -20.234 -6.98 1 95.5 80 ASN A O 1
ATOM 624 N N . ASN A 1 81 ? -6.141 -20.172 -5.105 1 94.81 81 ASN A N 1
ATOM 625 C CA . ASN A 1 81 ? -5.895 -21.562 -4.734 1 94.81 81 ASN A CA 1
ATOM 626 C C . ASN A 1 81 ? -4.402 -21.844 -4.578 1 94.81 81 ASN A C 1
ATOM 628 O O . ASN A 1 81 ? -3.896 -22.844 -5.102 1 94.81 81 ASN A O 1
ATOM 632 N N . LYS A 1 82 ? -3.605 -20.938 -3.961 1 92.06 82 LYS A N 1
ATOM 633 C CA . LYS A 1 82 ? -2.207 -21.062 -3.568 1 92.06 82 LYS A CA 1
ATOM 634 C C . LYS A 1 82 ? -1.348 -21.531 -4.742 1 92.06 82 LYS A C 1
ATOM 636 O O . LYS A 1 82 ? -0.723 -22.594 -4.68 1 92.06 82 LYS A O 1
ATOM 641 N N . PRO A 1 83 ? -1.338 -20.703 -5.805 1 94.06 83 PRO A N 1
ATOM 642 C CA . PRO A 1 83 ? -0.514 -21.062 -6.961 1 94.06 83 PRO A CA 1
ATOM 643 C C . PRO A 1 83 ? 0.967 -21.188 -6.609 1 94.06 83 PRO A C 1
ATOM 645 O O . PRO A 1 83 ? 1.396 -20.734 -5.547 1 94.06 83 PRO A O 1
ATOM 648 N N . SER A 1 84 ? 1.711 -21.828 -7.488 1 92.5 84 SER A N 1
ATOM 649 C CA . SER A 1 84 ? 3.146 -21.969 -7.277 1 92.5 84 SER A CA 1
ATOM 650 C C . SER A 1 84 ? 3.836 -20.609 -7.211 1 92.5 84 SER A C 1
ATOM 652 O O . SER A 1 84 ? 4.852 -20.453 -6.527 1 92.5 84 SER A O 1
ATOM 654 N N . CYS A 1 85 ? 3.238 -19.625 -7.938 1 94.5 85 CYS A N 1
ATOM 655 C CA . CYS A 1 85 ? 3.705 -18.25 -7.887 1 94.5 85 CYS A CA 1
ATOM 656 C C . CYS A 1 85 ? 2.568 -17.281 -8.188 1 94.5 85 CYS A C 1
ATOM 658 O O . CYS A 1 85 ? 1.664 -17.594 -8.961 1 94.5 85 CYS A O 1
ATOM 660 N N . ILE A 1 86 ? 2.613 -16.172 -7.574 1 95.75 86 ILE A N 1
ATOM 661 C CA . ILE A 1 86 ? 1.639 -15.117 -7.867 1 95.75 86 ILE A CA 1
ATOM 662 C C . ILE A 1 86 ? 1.991 -14.438 -9.188 1 95.75 86 ILE A C 1
ATOM 664 O O . ILE A 1 86 ? 3.107 -13.945 -9.359 1 95.75 86 ILE A O 1
ATOM 668 N N . GLU A 1 87 ? 1.137 -14.398 -10.078 1 96.88 87 GLU A N 1
ATOM 669 C CA . GLU A 1 87 ? 1.273 -13.727 -11.367 1 96.88 87 GLU A CA 1
ATOM 670 C C . GLU A 1 87 ? 0.327 -12.539 -11.477 1 96.88 87 GLU A C 1
ATOM 672 O O . GLU A 1 87 ? -0.578 -12.383 -10.648 1 96.88 87 GLU A O 1
ATOM 677 N N . TYR A 1 88 ? 0.584 -11.797 -12.547 1 96.69 88 TYR A N 1
ATOM 678 C CA . TYR A 1 88 ? -0.282 -10.656 -12.828 1 96.69 88 TYR A CA 1
ATOM 679 C C . TYR A 1 88 ? -1.746 -11.078 -12.859 1 96.69 88 TYR A C 1
ATOM 681 O O . TYR A 1 88 ? -2.605 -10.398 -12.289 1 96.69 88 TYR A O 1
ATOM 689 N N . SER A 1 89 ? -2.02 -12.188 -13.516 1 96.94 89 SER A N 1
ATOM 690 C CA . SER A 1 89 ? -3.395 -12.648 -13.688 1 96.94 89 SER A CA 1
ATOM 691 C C . SER A 1 89 ? -4.047 -12.961 -12.344 1 96.94 89 SER A C 1
ATOM 693 O O . SER A 1 89 ? -5.242 -12.727 -12.164 1 96.94 89 SER A O 1
ATOM 695 N N . HIS A 1 90 ? -3.297 -13.531 -11.43 1 97.19 90 HIS A N 1
ATOM 696 C CA . HIS A 1 90 ? -3.814 -13.82 -10.094 1 97.19 90 HIS A CA 1
ATOM 697 C C . HIS A 1 90 ? -4.227 -12.547 -9.367 1 97.19 90 HIS A C 1
ATOM 699 O O . HIS A 1 90 ? -5.305 -12.484 -8.773 1 97.19 90 HIS A O 1
ATOM 705 N N . LEU A 1 91 ? -3.359 -11.516 -9.461 1 97.19 91 LEU A N 1
ATOM 706 C CA . LEU A 1 91 ? -3.666 -10.234 -8.828 1 97.19 91 LEU A CA 1
ATOM 707 C C . LEU A 1 91 ? -4.859 -9.57 -9.508 1 97.19 91 LEU A C 1
ATOM 709 O O . LEU A 1 91 ? -5.75 -9.047 -8.836 1 97.19 91 LEU A O 1
ATOM 713 N N . ALA A 1 92 ? -4.848 -9.594 -10.797 1 97.12 92 ALA A N 1
ATOM 714 C CA . ALA A 1 92 ? -5.938 -9 -11.562 1 97.12 92 ALA A CA 1
ATOM 715 C C . ALA A 1 92 ? -7.277 -9.625 -11.18 1 97.12 92 ALA A C 1
ATOM 717 O O . ALA A 1 92 ? -8.266 -8.906 -10.992 1 97.12 92 ALA A O 1
ATOM 718 N N . GLU A 1 93 ? -7.301 -10.883 -11.078 1 96.62 93 GLU A N 1
ATOM 719 C CA . GLU A 1 93 ? -8.523 -11.594 -10.711 1 96.62 93 GLU A CA 1
ATOM 720 C C . GLU A 1 93 ? -8.992 -11.195 -9.312 1 96.62 93 GLU A C 1
ATOM 722 O O . GLU A 1 93 ? -10.172 -10.898 -9.109 1 96.62 93 GLU A O 1
ATOM 727 N N . TYR A 1 94 ? -8.086 -11.156 -8.375 1 97.06 94 TYR A N 1
ATOM 728 C CA . TYR A 1 94 ? -8.43 -10.773 -7.008 1 97.06 94 TYR A CA 1
ATOM 729 C C . TYR A 1 94 ? -8.992 -9.359 -6.969 1 97.06 94 TYR A C 1
ATOM 731 O O . TYR A 1 94 ? -9.992 -9.102 -6.285 1 97.06 94 TYR A O 1
ATOM 739 N N . VAL A 1 95 ? -8.375 -8.453 -7.684 1 97.12 95 VAL A N 1
ATOM 740 C CA . VAL A 1 95 ? -8.789 -7.059 -7.707 1 97.12 95 VAL A CA 1
ATOM 741 C C . VAL A 1 95 ? -10.188 -6.945 -8.312 1 97.12 95 VAL A C 1
ATOM 743 O O . VAL A 1 95 ? -11.023 -6.184 -7.828 1 97.12 95 VAL A O 1
ATOM 746 N N . GLN A 1 96 ? -10.422 -7.688 -9.32 1 95.44 96 GLN A N 1
ATOM 747 C CA . GLN A 1 96 ? -11.719 -7.66 -10 1 95.44 96 GLN A CA 1
ATOM 748 C C . GLN A 1 96 ? -12.82 -8.195 -9.094 1 95.44 96 GLN A C 1
ATOM 750 O O . GLN A 1 96 ? -13.961 -7.719 -9.141 1 95.44 96 GLN A O 1
ATOM 755 N N . GLU A 1 97 ? -12.539 -9.109 -8.25 1 95.62 97 GLU A N 1
ATOM 756 C CA . GLU A 1 97 ? -13.531 -9.781 -7.418 1 95.62 97 GLU A CA 1
ATOM 757 C C . GLU A 1 97 ? -13.742 -9.023 -6.105 1 95.62 97 GLU A C 1
ATOM 759 O O . GLU A 1 97 ? -14.609 -9.391 -5.309 1 95.62 97 GLU A O 1
ATOM 764 N N . ASN A 1 98 ? -12.961 -7.969 -5.875 1 96.25 98 ASN A N 1
ATOM 765 C CA . ASN A 1 98 ? -13.023 -7.25 -4.605 1 96.25 98 ASN A CA 1
ATOM 766 C C . ASN A 1 98 ? -13.289 -5.766 -4.816 1 96.25 98 ASN A C 1
ATOM 768 O O . ASN A 1 98 ? -12.391 -5.008 -5.176 1 96.25 98 ASN A O 1
ATOM 772 N N . ASP A 1 99 ? -14.453 -5.355 -4.387 1 94.88 99 ASP A N 1
ATOM 773 C CA . ASP A 1 99 ? -14.922 -3.994 -4.621 1 94.88 99 ASP A CA 1
ATOM 774 C C . ASP A 1 99 ? -14.062 -2.977 -3.875 1 94.88 99 ASP A C 1
ATOM 776 O O . ASP A 1 99 ? -13.93 -1.831 -4.309 1 94.88 99 ASP A O 1
ATOM 780 N N . GLU A 1 100 ? -13.492 -3.393 -2.777 1 95.62 100 GLU A N 1
ATOM 781 C CA . GLU A 1 100 ? -12.672 -2.49 -1.976 1 95.62 100 GLU A CA 1
ATOM 782 C C . GLU A 1 100 ? -11.438 -2.039 -2.746 1 95.62 100 GLU A C 1
ATOM 784 O O . GLU A 1 100 ? -10.789 -1.06 -2.373 1 95.62 100 GLU A O 1
ATOM 789 N N . LEU A 1 101 ? -11.109 -2.742 -3.883 1 97.38 101 LEU A N 1
ATOM 790 C CA . LEU A 1 101 ? -9.898 -2.473 -4.648 1 97.38 101 LEU A CA 1
ATOM 791 C C . LEU A 1 101 ? -10.234 -1.815 -5.984 1 97.38 101 LEU A C 1
ATOM 793 O O . LEU A 1 101 ? -9.43 -1.854 -6.918 1 97.38 101 LEU A O 1
ATOM 797 N N . GLU A 1 102 ? -11.375 -1.19 -6.074 1 95.69 102 GLU A N 1
ATOM 798 C CA . GLU A 1 102 ? -11.805 -0.543 -7.309 1 95.69 102 GLU A CA 1
ATOM 799 C C . GLU A 1 102 ? -10.828 0.542 -7.738 1 95.69 102 GLU A C 1
ATOM 801 O O . GLU A 1 102 ? -10.625 0.763 -8.938 1 95.69 102 GLU A O 1
ATOM 806 N N . PHE A 1 103 ? -10.188 1.171 -6.832 1 94.81 103 PHE A N 1
ATOM 807 C CA . PHE A 1 103 ? -9.258 2.26 -7.09 1 94.81 103 PHE A CA 1
ATOM 808 C C . PHE A 1 103 ? -8.047 1.762 -7.875 1 94.81 103 PHE A C 1
ATOM 810 O O . PHE A 1 103 ? -7.301 2.559 -8.445 1 94.81 103 PHE A O 1
ATOM 817 N N . ILE A 1 104 ? -7.863 0.464 -8.023 1 96.19 104 ILE A N 1
ATOM 818 C CA . ILE A 1 104 ? -6.719 -0.107 -8.719 1 96.19 104 ILE A CA 1
ATOM 819 C C . ILE A 1 104 ? -7.133 -0.553 -10.117 1 96.19 104 ILE A C 1
ATOM 821 O O . ILE A 1 104 ? -6.289 -0.93 -10.93 1 96.19 104 ILE A O 1
ATOM 825 N N . HIS A 1 105 ? -8.398 -0.62 -10.414 1 94.94 105 HIS A N 1
ATOM 826 C CA . HIS A 1 105 ? -8.914 -1.182 -11.664 1 94.94 105 HIS A CA 1
ATOM 827 C C . HIS A 1 105 ? -8.273 -0.506 -12.867 1 94.94 105 HIS A C 1
ATOM 829 O O . HIS A 1 105 ? -7.977 -1.165 -13.867 1 94.94 105 HIS A O 1
ATOM 835 N N . GLY A 1 106 ? -8.109 0.735 -12.773 1 90.44 106 GLY A N 1
ATOM 836 C CA . GLY A 1 106 ? -7.523 1.469 -13.883 1 90.44 106 GLY A CA 1
ATOM 837 C C . GLY A 1 106 ? -6.125 0.995 -14.242 1 90.44 106 GLY A C 1
ATOM 838 O O . GLY A 1 106 ? -5.719 1.067 -15.398 1 90.44 106 GLY A O 1
ATOM 839 N N . MET A 1 107 ? -5.387 0.558 -13.273 1 88.25 107 MET A N 1
ATOM 840 C CA . MET A 1 107 ? -4.012 0.093 -13.453 1 88.25 107 MET A CA 1
ATOM 841 C C . MET A 1 107 ? -3.986 -1.248 -14.18 1 88.25 107 MET A C 1
ATOM 843 O O . MET A 1 107 ? -3.035 -1.545 -14.906 1 88.25 107 MET A O 1
ATOM 847 N N . LEU A 1 108 ? -4.965 -2.176 -13.961 1 84.06 108 LEU A N 1
ATOM 848 C CA . LEU A 1 108 ? -5.004 -3.531 -14.5 1 84.06 108 LEU A CA 1
ATOM 849 C C . LEU A 1 108 ? -5.27 -3.512 -16 1 84.06 108 LEU A C 1
ATOM 851 O O . LEU A 1 108 ? -5.059 -4.516 -16.688 1 84.06 108 LEU A O 1
ATOM 855 N N . PHE A 1 109 ? -5.766 -2.438 -16.484 1 70.44 109 PHE A N 1
ATOM 856 C CA . PHE A 1 109 ? -6.137 -2.41 -17.891 1 70.44 109 PHE A CA 1
ATOM 857 C C . PHE A 1 109 ? -5.062 -1.714 -18.719 1 70.44 109 PHE A C 1
ATOM 859 O O . PHE A 1 109 ? -5.223 -1.531 -19.922 1 70.44 109 PHE A O 1
ATOM 866 N N . PHE A 1 110 ? -3.979 -1.481 -18.078 1 54.84 110 PHE A N 1
ATOM 867 C CA . PHE A 1 110 ? -2.91 -0.907 -18.891 1 54.84 110 PHE A CA 1
ATOM 868 C C . PHE A 1 110 ? -1.834 -1.944 -19.188 1 54.84 110 PHE A C 1
ATOM 870 O O . PHE A 1 110 ? -1.645 -2.885 -18.406 1 54.84 110 PHE A O 1
ATOM 877 N N . MET B 1 1 ? 18.859 46.312 -83.188 1 25.34 1 MET B N 1
ATOM 878 C CA . MET B 1 1 ? 20.219 45.812 -83.25 1 25.34 1 MET B CA 1
ATOM 879 C C . MET B 1 1 ? 20.625 45.125 -81.938 1 25.34 1 MET B C 1
ATOM 881 O O . MET B 1 1 ? 21.172 44.031 -81.938 1 25.34 1 MET B O 1
ATOM 885 N N . GLU B 1 2 ? 21.141 46.125 -81.125 1 22.12 2 GLU B N 1
ATOM 886 C CA . GLU B 1 2 ? 22.266 45.562 -80.375 1 22.12 2 GLU B CA 1
ATOM 887 C C . GLU B 1 2 ? 21.812 44.406 -79.5 1 22.12 2 GLU B C 1
ATOM 889 O O . GLU B 1 2 ? 20.641 44.344 -79.125 1 22.12 2 GLU B O 1
ATOM 894 N N . GLU B 1 3 ? 22.766 43.844 -78.812 1 23.06 3 GLU B N 1
ATOM 895 C CA . GLU B 1 3 ? 23.484 42.625 -78.5 1 23.06 3 GLU B CA 1
ATOM 896 C C . GLU B 1 3 ? 23 42.062 -77.125 1 23.06 3 GLU B C 1
ATOM 898 O O . GLU B 1 3 ? 22.656 40.875 -77.062 1 23.06 3 GLU B O 1
ATOM 903 N N . GLU B 1 4 ? 23.516 42.719 -76 1 26.77 4 GLU B N 1
ATOM 904 C CA . GLU B 1 4 ? 24.516 42.062 -75.188 1 26.77 4 GLU B CA 1
ATOM 905 C C . GLU B 1 4 ? 23.859 41.062 -74.188 1 26.77 4 GLU B C 1
ATOM 907 O O . GLU B 1 4 ? 22.672 41.156 -73.938 1 26.77 4 GLU B O 1
ATOM 912 N N . SER B 1 5 ? 24.5 40.875 -73.062 1 26.48 5 SER B N 1
ATOM 913 C CA . SER B 1 5 ? 25.312 39.812 -72.438 1 26.48 5 SER B CA 1
ATOM 914 C C . SER B 1 5 ? 24.516 39.031 -71.375 1 26.48 5 SER B C 1
ATOM 916 O O . SER B 1 5 ? 23.406 39.438 -71 1 26.48 5 SER B O 1
ATOM 918 N N . ASN B 1 6 ? 25.016 39 -70.125 1 25.7 6 ASN B N 1
ATOM 919 C CA . ASN B 1 6 ? 25.781 38 -69.438 1 25.7 6 ASN B CA 1
ATOM 920 C C . ASN B 1 6 ? 24.938 37.281 -68.375 1 25.7 6 ASN B C 1
ATOM 922 O O . ASN B 1 6 ? 24.891 36.031 -68.375 1 25.7 6 ASN B O 1
ATOM 926 N N . ASP B 1 7 ? 25.125 37.719 -67.062 1 25.11 7 ASP B N 1
ATOM 927 C CA . ASP B 1 7 ? 25.766 36.969 -66 1 25.11 7 ASP B CA 1
ATOM 928 C C . ASP B 1 7 ? 24.781 36.031 -65.312 1 25.11 7 ASP B C 1
ATOM 930 O O . ASP B 1 7 ? 23.562 36.281 -65.312 1 25.11 7 ASP B O 1
ATOM 934 N N . ASP B 1 8 ? 25.297 35.062 -64.562 1 27.44 8 ASP B N 1
ATOM 935 C CA . ASP B 1 8 ? 25.438 33.781 -63.906 1 27.44 8 ASP B CA 1
ATOM 936 C C . ASP B 1 8 ? 24.594 33.688 -62.625 1 27.44 8 ASP B C 1
ATOM 938 O O . ASP B 1 8 ? 24.891 32.938 -61.719 1 27.44 8 ASP B O 1
ATOM 942 N N . ARG B 1 9 ? 23.516 34.594 -62.469 1 23.11 9 ARG B N 1
ATOM 943 C CA . ARG B 1 9 ? 23.188 34.594 -61.062 1 23.11 9 ARG B CA 1
ATOM 944 C C . ARG B 1 9 ? 23.109 33.156 -60.5 1 23.11 9 ARG B C 1
ATOM 946 O O . ARG B 1 9 ? 22.25 32.406 -60.906 1 23.11 9 ARG B O 1
ATOM 953 N N . THR B 1 10 ? 24.297 32.656 -60.125 1 25.27 10 THR B N 1
ATOM 954 C CA . THR B 1 10 ? 24.734 31.391 -59.531 1 25.27 10 THR B CA 1
ATOM 955 C C . THR B 1 10 ? 23.797 30.953 -58.438 1 25.27 10 THR B C 1
ATOM 957 O O . THR B 1 10 ? 23.297 29.828 -58.406 1 25.27 10 THR B O 1
ATOM 960 N N . ASN B 1 11 ? 24.031 31.484 -57.125 1 25.17 11 ASN B N 1
ATOM 961 C CA . ASN B 1 11 ? 24.609 30.656 -56.062 1 25.17 11 ASN B CA 1
ATOM 962 C C . ASN B 1 11 ? 23.547 29.797 -55.375 1 25.17 11 ASN B C 1
ATOM 964 O O . ASN B 1 11 ? 22.344 30.094 -55.438 1 25.17 11 ASN B O 1
ATOM 968 N N . THR B 1 12 ? 23.906 28.922 -54.25 1 23.53 12 THR B N 1
ATOM 969 C CA . THR B 1 12 ? 24.094 27.625 -53.625 1 23.53 12 THR B CA 1
ATOM 970 C C . THR B 1 12 ? 23 27.375 -52.594 1 23.53 12 THR B C 1
ATOM 972 O O . THR B 1 12 ? 22.453 26.266 -52.5 1 23.53 12 THR B O 1
ATOM 975 N N . ALA B 1 13 ? 22.859 28.281 -51.469 1 25 13 ALA B N 1
ATOM 976 C CA . ALA B 1 13 ? 23.016 27.609 -50.188 1 25 13 ALA B CA 1
ATOM 977 C C . ALA B 1 13 ? 21.859 26.672 -49.906 1 25 13 ALA B C 1
ATOM 979 O O . ALA B 1 13 ? 20.75 26.891 -50.375 1 25 13 ALA B O 1
ATOM 980 N N . GLU B 1 14 ? 22.156 25.484 -49.156 1 31.67 14 GLU B N 1
ATOM 981 C CA . GLU B 1 14 ? 21.938 24.219 -48.469 1 31.67 14 GLU B CA 1
ATOM 982 C C . GLU B 1 14 ? 20.859 24.344 -47.406 1 31.67 14 GLU B C 1
ATOM 984 O O . GLU B 1 14 ? 21.109 24.875 -46.312 1 31.67 14 GLU B O 1
ATOM 989 N N . SER B 1 15 ? 19.859 25.203 -47.594 1 33.03 15 SER B N 1
ATOM 990 C CA . SER B 1 15 ? 19.094 25.312 -46.344 1 33.03 15 SER B CA 1
ATOM 991 C C . SER B 1 15 ? 18.656 23.938 -45.844 1 33.03 15 SER B C 1
ATOM 993 O O . SER B 1 15 ? 17.656 23.406 -46.312 1 33.03 15 SER B O 1
ATOM 995 N N . ASN B 1 16 ? 19.656 23 -45.625 1 27.28 16 ASN B N 1
ATOM 996 C CA . ASN B 1 16 ? 19.438 21.656 -45.062 1 27.28 16 ASN B CA 1
ATOM 997 C C . ASN B 1 16 ? 18.547 21.688 -43.844 1 27.28 16 ASN B C 1
ATOM 999 O O . ASN B 1 16 ? 17.922 20.688 -43.5 1 27.28 16 ASN B O 1
ATOM 1003 N N . ASP B 1 17 ? 18.953 22.469 -42.719 1 28.11 17 ASP B N 1
ATOM 1004 C CA . ASP B 1 17 ? 18.875 21.812 -41.438 1 28.11 17 ASP B CA 1
ATOM 1005 C C . ASP B 1 17 ? 17.438 21.5 -41.031 1 28.11 17 ASP B C 1
ATOM 1007 O O . ASP B 1 17 ? 16.562 22.359 -41.156 1 28.11 17 ASP B O 1
ATOM 1011 N N . ASN B 1 18 ? 17 20.188 -41.188 1 29.55 18 ASN B N 1
ATOM 1012 C CA . ASN B 1 18 ? 16.078 19.234 -40.562 1 29.55 18 ASN B CA 1
ATOM 1013 C C . ASN B 1 18 ? 15.852 19.531 -39.094 1 29.55 18 ASN B C 1
ATOM 1015 O O . ASN B 1 18 ? 16.734 19.297 -38.25 1 29.55 18 ASN B O 1
ATOM 1019 N N . GLU B 1 19 ? 15.469 20.703 -38.75 1 31.59 19 GLU B N 1
ATOM 1020 C CA . GLU B 1 19 ? 15.172 21.016 -37.375 1 31.59 19 GLU B CA 1
ATOM 1021 C C . GLU B 1 19 ? 14.203 20 -36.75 1 31.59 19 GLU B C 1
ATOM 1023 O O . GLU B 1 19 ? 13.031 20.312 -36.531 1 31.59 19 GLU B O 1
ATOM 1028 N N . ASN B 1 20 ? 13.961 18.828 -37.438 1 32.28 20 ASN B N 1
ATOM 1029 C CA . ASN B 1 20 ? 13.023 17.953 -36.75 1 32.28 20 ASN B CA 1
ATOM 1030 C C . ASN B 1 20 ? 13.438 17.734 -35.312 1 32.28 20 ASN B C 1
ATOM 1032 O O . ASN B 1 20 ? 13.742 16.609 -34.906 1 32.28 20 ASN B O 1
ATOM 1036 N N . ASP B 1 21 ? 14.453 18.438 -34.781 1 29.48 21 ASP B N 1
ATOM 1037 C CA . ASP B 1 21 ? 14.859 17.953 -33.469 1 29.48 21 ASP B CA 1
ATOM 1038 C C . ASP B 1 21 ? 13.688 18.016 -32.469 1 29.48 21 ASP B C 1
ATOM 1040 O O . ASP B 1 21 ? 13.641 18.906 -31.609 1 29.48 21 ASP B O 1
ATOM 1044 N N . ALA B 1 22 ? 12.492 18.359 -32.812 1 31.25 22 ALA B N 1
ATOM 1045 C CA . ALA B 1 22 ? 11.664 18.391 -31.609 1 31.25 22 ALA B CA 1
ATOM 1046 C C . ALA B 1 22 ? 11.883 17.156 -30.75 1 31.25 22 ALA B C 1
ATOM 1048 O O . ALA B 1 22 ? 11.508 16.047 -31.156 1 31.25 22 ALA B O 1
ATOM 1049 N N . VAL B 1 23 ? 12.938 16.859 -30 1 30.53 23 VAL B N 1
ATOM 1050 C CA . VAL B 1 23 ? 13.312 15.945 -28.938 1 30.53 23 VAL B CA 1
ATOM 1051 C C . VAL B 1 23 ? 12.078 15.555 -28.125 1 30.53 23 VAL B C 1
ATOM 1053 O O . VAL B 1 23 ? 11.062 16.266 -28.156 1 30.53 23 VAL B O 1
ATOM 1056 N N . ASN B 1 24 ? 11.992 14.18 -27.594 1 31.16 24 ASN B N 1
ATOM 1057 C CA . ASN B 1 24 ? 11.734 13.203 -26.531 1 31.16 24 ASN B CA 1
ATOM 1058 C C . ASN B 1 24 ? 11.633 13.875 -25.172 1 31.16 24 ASN B C 1
ATOM 1060 O O . ASN B 1 24 ? 12.656 14.133 -24.531 1 31.16 24 ASN B O 1
ATOM 1064 N N . SER B 1 25 ? 11.062 14.984 -25.125 1 34.12 25 SER B N 1
ATOM 1065 C CA . SER B 1 25 ? 10.781 15.438 -23.766 1 34.12 25 SER B CA 1
ATOM 1066 C C . SER B 1 25 ? 10.5 14.258 -22.844 1 34.12 25 SER B C 1
ATOM 1068 O O . SER B 1 25 ? 9.516 13.539 -23.031 1 34.12 25 SER B O 1
ATOM 1070 N N . GLY B 1 26 ? 11.492 13.5 -22.391 1 31.83 26 GLY B N 1
ATOM 1071 C CA . GLY B 1 26 ? 11.633 12.492 -21.359 1 31.83 26 GLY B CA 1
ATOM 1072 C C . GLY B 1 26 ? 10.648 12.672 -20.219 1 31.83 26 GLY B C 1
ATOM 1073 O O . GLY B 1 26 ? 10.672 13.695 -19.531 1 31.83 26 GLY B O 1
ATOM 1074 N N . SER B 1 27 ? 9.484 12.367 -20.281 1 37.28 27 SER B N 1
ATOM 1075 C CA . SER B 1 27 ? 8.672 11.984 -19.125 1 37.28 27 SER B CA 1
ATOM 1076 C C . SER B 1 27 ? 9.531 11.352 -18.031 1 37.28 27 SER B C 1
ATOM 1078 O O . SER B 1 27 ? 9.758 10.141 -18.031 1 37.28 27 SER B O 1
ATOM 1080 N N . LYS B 1 28 ? 10.781 11.719 -17.812 1 38 28 LYS B N 1
ATOM 1081 C CA . LYS B 1 28 ? 11.805 11.336 -16.828 1 38 28 LYS B CA 1
ATOM 1082 C C . LYS B 1 28 ? 11.195 11.156 -15.445 1 38 28 LYS B C 1
ATOM 1084 O O . LYS B 1 28 ? 11.82 10.562 -14.562 1 38 28 LYS B O 1
ATOM 1089 N N . GLN B 1 29 ? 10.414 12.156 -14.914 1 42.44 29 GLN B N 1
ATOM 1090 C CA . GLN B 1 29 ? 10.195 12.297 -13.477 1 42.44 29 GLN B CA 1
ATOM 1091 C C . GLN B 1 29 ? 9.461 11.086 -12.914 1 42.44 29 GLN B C 1
ATOM 1093 O O . GLN B 1 29 ? 9.172 11.039 -11.711 1 42.44 29 GLN B O 1
ATOM 1098 N N . GLN B 1 30 ? 8.734 10.43 -13.664 1 46.16 30 GLN B N 1
ATOM 1099 C CA . GLN B 1 30 ? 7.875 9.414 -13.062 1 46.16 30 GLN B CA 1
ATOM 1100 C C . GLN B 1 30 ? 8.695 8.273 -12.469 1 46.16 30 GLN B C 1
ATOM 1102 O O . GLN B 1 30 ? 8.141 7.312 -11.938 1 46.16 30 GLN B O 1
ATOM 1107 N N . GLN B 1 31 ? 9.875 8.062 -12.93 1 48.5 31 GLN B N 1
ATOM 1108 C CA . GLN B 1 31 ? 10.688 6.918 -12.523 1 48.5 31 GLN B CA 1
ATOM 1109 C C . GLN B 1 31 ? 10.969 6.949 -11.023 1 48.5 31 GLN B C 1
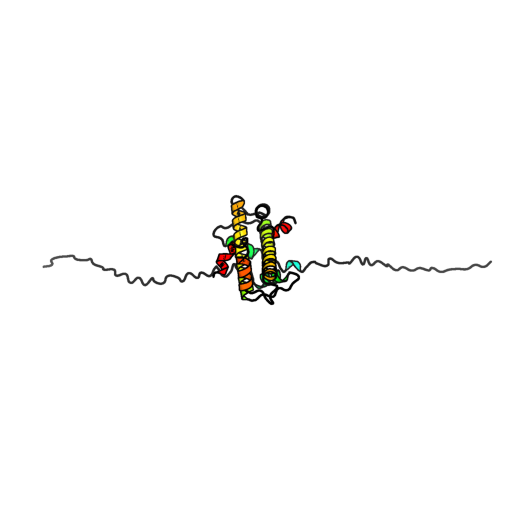ATOM 1111 O O . GLN B 1 31 ? 11.055 5.902 -10.383 1 48.5 31 GLN B O 1
ATOM 1116 N N . ILE B 1 32 ? 11.305 8.086 -10.547 1 49.31 32 ILE B N 1
ATOM 1117 C CA . ILE B 1 32 ? 11.93 8.227 -9.234 1 49.31 32 ILE B CA 1
ATOM 1118 C C . ILE B 1 32 ? 10.938 7.816 -8.141 1 49.31 32 ILE B C 1
ATOM 1120 O O . ILE B 1 32 ? 11.336 7.43 -7.043 1 49.31 32 ILE B O 1
ATOM 1124 N N . ASN B 1 33 ? 9.57 8.062 -8.305 1 57.62 33 ASN B N 1
ATOM 1125 C CA . ASN B 1 33 ? 8.688 8.016 -7.148 1 57.62 33 ASN B CA 1
ATOM 1126 C C . ASN B 1 33 ? 8.18 6.602 -6.887 1 57.62 33 ASN B C 1
ATOM 1128 O O . ASN B 1 33 ? 7.234 6.41 -6.117 1 57.62 33 ASN B O 1
ATOM 1132 N N . GLU B 1 34 ? 8.844 5.641 -7.457 1 77.94 34 GLU B N 1
ATOM 1133 C CA . GLU B 1 34 ? 8.312 4.285 -7.34 1 77.94 34 GLU B CA 1
ATOM 1134 C C . GLU B 1 34 ? 8.891 3.566 -6.125 1 77.94 34 GLU B C 1
ATOM 1136 O O . GLU B 1 34 ? 9.992 3.883 -5.676 1 77.94 34 GLU B O 1
ATOM 1141 N N . LEU B 1 35 ? 8.008 2.803 -5.473 1 91.44 35 LEU B N 1
ATOM 1142 C CA . LEU B 1 35 ? 8.445 1.921 -4.398 1 91.44 35 LEU B CA 1
ATOM 1143 C C . LEU B 1 35 ? 9.43 0.883 -4.914 1 91.44 35 LEU B C 1
ATOM 1145 O O . LEU B 1 35 ? 9.25 0.33 -6 1 91.44 35 LEU B O 1
ATOM 1149 N N . PRO B 1 36 ? 10.609 0.677 -4.164 1 92.38 36 PRO B N 1
ATOM 1150 C CA . PRO B 1 36 ? 11.562 -0.345 -4.605 1 92.38 36 PRO B CA 1
ATOM 1151 C C . PRO B 1 36 ? 10.953 -1.747 -4.621 1 92.38 36 PRO B C 1
ATOM 1153 O O . PRO B 1 36 ? 10.344 -2.17 -3.637 1 92.38 36 PRO B O 1
ATOM 1156 N N . LEU B 1 37 ? 11.219 -2.467 -5.668 1 93.5 37 LEU B N 1
ATOM 1157 C CA . LEU B 1 37 ? 10.68 -3.809 -5.855 1 93.5 37 LEU B CA 1
ATOM 1158 C C . LEU B 1 37 ? 11.18 -4.754 -4.773 1 93.5 37 LEU B C 1
ATOM 1160 O O . LEU B 1 37 ? 10.422 -5.582 -4.262 1 93.5 37 LEU B O 1
ATOM 1164 N N . SER B 1 38 ? 12.445 -4.621 -4.488 1 91.69 38 SER B N 1
ATOM 1165 C CA . SER B 1 38 ? 13.07 -5.504 -3.506 1 91.69 38 SER B CA 1
ATOM 1166 C C . SER B 1 38 ? 12.391 -5.383 -2.145 1 91.69 38 SER B C 1
ATOM 1168 O O . SER B 1 38 ? 12.211 -6.383 -1.445 1 91.69 38 SER B O 1
ATOM 1170 N N . ARG B 1 39 ? 11.969 -4.199 -1.768 1 92.5 39 ARG B N 1
A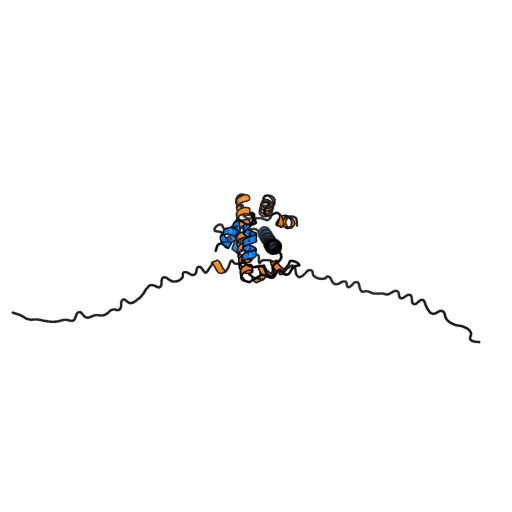TOM 1171 C CA . ARG B 1 39 ? 11.328 -3.965 -0.479 1 92.5 39 ARG B CA 1
ATOM 1172 C C . ARG B 1 39 ? 9.906 -4.512 -0.469 1 92.5 39 ARG B C 1
ATOM 1174 O O . ARG B 1 39 ? 9.469 -5.105 0.521 1 92.5 39 ARG B O 1
ATOM 1181 N N . ILE B 1 40 ? 9.219 -4.234 -1.537 1 93.69 40 ILE B N 1
ATOM 1182 C CA . ILE B 1 40 ? 7.879 -4.797 -1.667 1 93.69 40 ILE B CA 1
ATOM 1183 C C . ILE B 1 40 ? 7.945 -6.316 -1.516 1 93.69 40 ILE B C 1
ATOM 1185 O O . ILE B 1 40 ? 7.164 -6.906 -0.765 1 93.69 40 ILE B O 1
ATOM 1189 N N . LYS B 1 41 ? 8.914 -6.887 -2.201 1 92.75 41 LYS B N 1
ATOM 1190 C CA . LYS B 1 41 ? 9.109 -8.336 -2.139 1 92.75 41 LYS B CA 1
ATOM 1191 C C . LYS B 1 41 ? 9.367 -8.789 -0.707 1 92.75 41 LYS B C 1
ATOM 1193 O O . LYS B 1 41 ? 8.789 -9.781 -0.249 1 92.75 41 LYS B O 1
ATOM 1198 N N . ALA B 1 42 ? 10.195 -8.148 -0.013 1 91.31 42 ALA B N 1
ATOM 1199 C CA . ALA B 1 42 ? 10.539 -8.484 1.365 1 91.31 42 ALA B CA 1
ATOM 1200 C C . ALA B 1 42 ? 9.305 -8.469 2.262 1 91.31 42 ALA B C 1
ATOM 1202 O O . ALA B 1 42 ? 9.133 -9.344 3.109 1 91.31 42 ALA B O 1
ATOM 1203 N N . ILE B 1 43 ? 8.5 -7.488 2.08 1 92 43 ILE B N 1
ATOM 1204 C CA . ILE B 1 43 ? 7.293 -7.348 2.889 1 92 43 ILE B CA 1
ATOM 1205 C C . ILE B 1 43 ? 6.34 -8.5 2.596 1 92 43 ILE B C 1
ATOM 1207 O O . ILE B 1 43 ? 5.711 -9.047 3.508 1 92 43 ILE B O 1
ATOM 1211 N N . MET B 1 44 ? 6.227 -8.867 1.324 1 91.25 44 MET B N 1
ATOM 1212 C CA . MET B 1 44 ? 5.375 -9.977 0.917 1 91.25 44 MET B CA 1
ATOM 1213 C C . MET B 1 44 ? 5.824 -11.281 1.577 1 91.25 44 MET B C 1
ATOM 1215 O O . MET B 1 44 ? 4.996 -12.125 1.922 1 91.25 44 MET B O 1
ATOM 1219 N N . PHE B 1 45 ? 7.137 -11.352 1.762 1 84.75 45 PHE B N 1
ATOM 1220 C CA . PHE B 1 45 ? 7.719 -12.586 2.279 1 84.75 45 PHE B CA 1
ATOM 1221 C C . PHE B 1 45 ? 7.746 -12.578 3.803 1 84.75 45 PHE B C 1
ATOM 1223 O O . PHE B 1 45 ? 8.078 -13.586 4.43 1 84.75 45 PHE B O 1
ATOM 1230 N N . SER B 1 46 ? 7.551 -11.445 4.207 1 77.69 46 SER B N 1
ATOM 1231 C CA . SER B 1 46 ? 7.652 -11.336 5.66 1 77.69 46 SER B CA 1
ATOM 1232 C C . SER B 1 46 ? 6.602 -12.195 6.355 1 77.69 46 SER B C 1
ATOM 1234 O O . SER B 1 46 ? 6.695 -12.445 7.559 1 77.69 46 SER B O 1
ATOM 1236 N N . SER B 1 47 ? 5.668 -12.562 5.551 1 62.91 47 SER B N 1
ATOM 1237 C CA . SER B 1 47 ? 4.711 -13.469 6.184 1 62.91 47 SER B CA 1
ATOM 1238 C C . SER B 1 47 ? 5.203 -14.906 6.137 1 62.91 47 SER B C 1
ATOM 1240 O O . SER B 1 47 ? 6.121 -15.234 5.383 1 62.91 47 SER B O 1
ATOM 1242 N N . ASN B 1 48 ? 5.074 -15.672 7.203 1 59.59 48 ASN B N 1
ATOM 1243 C CA . ASN B 1 48 ? 5.477 -17.062 7.449 1 59.59 48 ASN B CA 1
ATOM 1244 C C . ASN B 1 48 ? 5.426 -17.891 6.176 1 59.59 48 ASN B C 1
ATOM 1246 O O . ASN B 1 48 ? 5.977 -19 6.129 1 59.59 48 ASN B O 1
ATOM 1250 N N . GLU B 1 49 ? 4.77 -17.531 5.145 1 60.22 49 GLU B N 1
ATOM 1251 C CA . GLU B 1 49 ? 4.66 -18.328 3.932 1 60.22 49 GLU B CA 1
ATOM 1252 C C . GLU B 1 49 ? 5.332 -17.641 2.748 1 60.22 49 GLU B C 1
ATOM 1254 O O . GLU B 1 49 ? 5.035 -16.484 2.447 1 60.22 49 GLU B O 1
ATOM 1259 N N . GLN B 1 50 ? 6.586 -18.047 2.453 1 72.19 50 GLN B N 1
ATOM 1260 C CA . GLN B 1 50 ? 7.223 -17.562 1.229 1 72.19 50 GLN B CA 1
ATOM 1261 C C . GLN B 1 50 ? 6.266 -17.641 0.044 1 72.19 50 GLN B C 1
ATOM 1263 O O . GLN B 1 50 ? 5.789 -18.719 -0.309 1 72.19 50 GLN B O 1
ATOM 1268 N N . VAL B 1 51 ? 5.637 -16.562 -0.294 1 76.38 51 VAL B N 1
ATOM 1269 C CA . VAL B 1 51 ? 4.762 -16.484 -1.462 1 76.38 51 VAL B CA 1
ATOM 1270 C C . VAL B 1 51 ? 5.582 -16.125 -2.695 1 76.38 51 VAL B C 1
ATOM 1272 O O . VAL B 1 51 ? 5.984 -14.961 -2.855 1 76.38 51 VAL B O 1
ATOM 1275 N N . PRO B 1 52 ? 6.094 -17.156 -3.453 1 88.44 52 PRO B N 1
ATOM 1276 C CA . PRO B 1 52 ? 6.805 -16.797 -4.684 1 88.44 52 PRO B CA 1
ATOM 1277 C C . PRO B 1 52 ? 5.984 -15.898 -5.598 1 88.44 52 PRO B C 1
ATOM 1279 O O . PRO B 1 52 ? 4.762 -16.047 -5.684 1 88.44 52 PRO B O 1
ATOM 1282 N N . VAL B 1 53 ? 6.648 -14.953 -6.188 1 95.31 53 VAL B N 1
ATOM 1283 C CA . VAL B 1 53 ? 5.977 -13.984 -7.043 1 95.31 53 VAL B CA 1
ATOM 1284 C C . VAL B 1 53 ? 6.793 -13.766 -8.312 1 95.31 53 VAL B C 1
ATOM 1286 O O . VAL B 1 53 ? 8.023 -13.703 -8.273 1 95.31 53 VAL B O 1
ATOM 1289 N N . SER B 1 54 ? 6.086 -13.781 -9.438 1 96.06 54 SER B N 1
ATOM 1290 C CA . SER B 1 54 ? 6.727 -13.469 -10.711 1 96.06 54 SER B CA 1
ATOM 1291 C C . SER B 1 54 ? 7.152 -12 -10.766 1 96.06 54 SER B C 1
ATOM 1293 O O . SER B 1 54 ? 6.68 -11.18 -9.977 1 96.06 54 SER B O 1
ATOM 1295 N N . SER B 1 55 ? 8.094 -11.719 -11.766 1 96.06 55 SER B N 1
ATOM 1296 C CA . SER B 1 55 ? 8.516 -10.328 -11.945 1 96.06 55 SER B CA 1
ATOM 1297 C C . SER B 1 55 ? 7.344 -9.438 -12.328 1 96.06 55 SER B C 1
ATOM 1299 O O . SER B 1 55 ? 7.227 -8.312 -11.844 1 96.06 55 SER B O 1
ATOM 1301 N N . GLU B 1 56 ? 6.449 -9.891 -13.125 1 95.75 56 GLU B N 1
ATOM 1302 C CA . GLU B 1 56 ? 5.281 -9.117 -13.547 1 95.75 56 GLU B CA 1
ATOM 1303 C C . GLU B 1 56 ? 4.305 -8.922 -12.391 1 95.75 56 GLU B C 1
ATOM 1305 O O . GLU B 1 56 ? 3.746 -7.836 -12.219 1 95.75 56 GLU B O 1
ATOM 1310 N N . GLY B 1 57 ? 4.059 -9.977 -11.703 1 95.94 57 GLY B N 1
ATOM 1311 C CA . GLY B 1 57 ? 3.232 -9.867 -10.508 1 95.94 57 GLY B CA 1
ATOM 1312 C C . GLY B 1 57 ? 3.758 -8.859 -9.508 1 95.94 57 GLY B C 1
ATOM 1313 O O . GLY B 1 57 ? 2.99 -8.062 -8.961 1 95.94 57 GLY B O 1
ATOM 1314 N N . LEU B 1 58 ? 5.086 -8.898 -9.367 1 95.06 58 LEU B N 1
ATOM 1315 C CA . LEU B 1 58 ? 5.73 -8 -8.422 1 95.06 58 LEU B CA 1
ATOM 1316 C C . LEU B 1 58 ? 5.578 -6.547 -8.867 1 95.06 58 LEU B C 1
ATOM 1318 O O . LEU B 1 58 ? 5.305 -5.668 -8.047 1 95.06 58 LEU B O 1
ATOM 1322 N N . PHE B 1 59 ? 5.715 -6.367 -10.062 1 94.94 59 PHE B N 1
ATOM 1323 C CA . PHE B 1 59 ? 5.531 -5.035 -10.625 1 94.94 59 PHE B CA 1
ATOM 1324 C C . PHE B 1 59 ? 4.105 -4.539 -10.398 1 94.94 59 PHE B C 1
ATOM 1326 O O . PHE B 1 59 ? 3.9 -3.404 -9.969 1 94.94 59 PHE B O 1
ATOM 1333 N N . ALA B 1 60 ? 3.146 -5.383 -10.641 1 96.06 60 ALA B N 1
ATOM 1334 C CA . ALA B 1 60 ? 1.743 -5.027 -10.445 1 96.06 60 ALA B CA 1
ATOM 1335 C C . ALA B 1 60 ? 1.455 -4.727 -8.977 1 96.06 60 ALA B C 1
ATOM 1337 O O . ALA B 1 60 ? 0.728 -3.781 -8.664 1 96.06 60 ALA B O 1
ATOM 1338 N N . MET B 1 61 ? 2.037 -5.566 -8.094 1 95.81 61 MET B N 1
ATOM 1339 C CA . MET B 1 61 ? 1.883 -5.332 -6.66 1 95.81 61 MET B CA 1
ATOM 1340 C C . MET B 1 61 ? 2.414 -3.959 -6.273 1 95.81 61 MET B C 1
ATOM 1342 O O . MET B 1 61 ? 1.801 -3.256 -5.465 1 95.81 61 MET B O 1
ATOM 1346 N N . THR B 1 62 ? 3.529 -3.551 -6.816 1 95.38 62 THR B N 1
ATOM 1347 C CA . THR B 1 62 ? 4.16 -2.268 -6.527 1 95.38 62 THR B CA 1
ATOM 1348 C C . THR B 1 62 ? 3.266 -1.113 -6.969 1 95.38 62 THR B C 1
ATOM 1350 O O . THR B 1 62 ? 3.041 -0.168 -6.211 1 95.38 62 THR B O 1
ATOM 1353 N N . LYS B 1 63 ? 2.699 -1.255 -8.109 1 95.31 63 LYS B N 1
ATOM 1354 C CA . LYS B 1 63 ? 1.815 -0.218 -8.633 1 95.31 63 LYS B CA 1
ATOM 1355 C C . LYS B 1 63 ? 0.533 -0.122 -7.812 1 95.31 63 LYS B C 1
ATOM 1357 O O . LYS B 1 63 ? 0.04 0.976 -7.547 1 95.31 63 LYS B O 1
ATOM 1362 N N . ALA B 1 64 ? -0.044 -1.267 -7.461 1 96.69 64 ALA B N 1
ATOM 1363 C CA . ALA B 1 64 ? -1.228 -1.296 -6.605 1 96.69 64 ALA B CA 1
ATOM 1364 C C . ALA B 1 64 ? -0.971 -0.565 -5.293 1 96.69 64 ALA B C 1
ATOM 1366 O O . ALA B 1 64 ? -1.814 0.206 -4.828 1 96.69 64 ALA B O 1
ATOM 1367 N N . CYS B 1 65 ? 0.258 -0.747 -4.738 1 96.56 65 CYS B N 1
ATOM 1368 C CA . CYS B 1 65 ? 0.629 -0.096 -3.488 1 96.56 65 CYS B CA 1
ATOM 1369 C C . CYS B 1 65 ? 0.744 1.413 -3.672 1 96.56 65 CYS B C 1
ATOM 1371 O O . CYS B 1 65 ? 0.283 2.182 -2.826 1 96.56 65 CYS B O 1
ATOM 1373 N N . GLU B 1 66 ? 1.326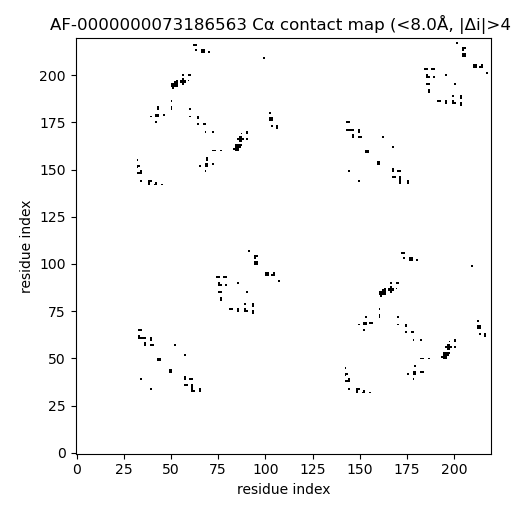 1.81 -4.75 1 94.75 66 GLU B N 1
ATOM 1374 C CA . GLU B 1 66 ? 1.456 3.238 -5.016 1 94.75 66 GLU B CA 1
ATOM 1375 C C . GLU B 1 66 ? 0.088 3.908 -5.113 1 94.75 66 GLU B C 1
ATOM 1377 O O . GLU B 1 66 ? -0.124 4.984 -4.555 1 94.75 66 GLU B O 1
ATOM 1382 N N . LEU B 1 67 ? -0.812 3.266 -5.762 1 95.25 67 LEU B N 1
ATOM 1383 C CA . LEU B 1 67 ? -2.17 3.785 -5.875 1 95.25 67 LEU B CA 1
ATOM 1384 C C . LEU B 1 67 ? -2.854 3.83 -4.512 1 95.25 67 LEU B C 1
ATOM 1386 O O . LEU B 1 67 ? -3.578 4.777 -4.207 1 95.25 67 LEU B O 1
ATOM 1390 N N . PHE B 1 68 ? -2.6 2.775 -3.717 1 96.12 68 PHE B N 1
ATOM 1391 C CA . PHE B 1 68 ? -3.166 2.721 -2.375 1 96.12 68 PHE B CA 1
ATOM 1392 C C . PHE B 1 68 ? -2.668 3.887 -1.53 1 96.12 68 PHE B C 1
ATOM 1394 O O . PHE B 1 68 ? -3.457 4.559 -0.861 1 96.12 68 PHE B O 1
ATOM 1401 N N . ILE B 1 69 ? -1.385 4.172 -1.563 1 95.69 69 ILE B N 1
ATOM 1402 C CA . ILE B 1 69 ? -0.796 5.266 -0.798 1 95.69 69 ILE B CA 1
ATOM 1403 C C . ILE B 1 69 ? -1.424 6.59 -1.226 1 95.69 69 ILE B C 1
ATOM 1405 O O . ILE B 1 69 ? -1.806 7.402 -0.382 1 95.69 69 ILE B O 1
ATOM 1409 N N . SER B 1 70 ? -1.54 6.797 -2.496 1 93.69 70 SER B N 1
ATOM 1410 C CA . SER B 1 70 ? -2.123 8.023 -3.033 1 93.69 70 SER B CA 1
ATOM 1411 C C . SER B 1 70 ? -3.578 8.172 -2.602 1 93.69 70 SER B C 1
ATOM 1413 O O . SER B 1 70 ? -3.994 9.258 -2.178 1 93.69 70 SER B O 1
ATOM 1415 N N . LYS B 1 71 ? -4.332 7.113 -2.727 1 95.31 71 LYS B N 1
ATOM 1416 C CA . LYS B 1 71 ? -5.73 7.133 -2.307 1 95.31 71 LYS B CA 1
ATOM 1417 C C . LYS B 1 71 ? -5.855 7.434 -0.816 1 95.31 71 LYS B C 1
ATOM 1419 O O . LYS B 1 71 ? -6.66 8.273 -0.412 1 95.31 71 LYS B O 1
ATOM 1424 N N . LEU B 1 72 ? -5.137 6.742 -0.026 1 96 72 LEU B N 1
ATOM 1425 C CA . LEU B 1 72 ? -5.172 6.902 1.423 1 96 72 LEU B CA 1
ATOM 1426 C C . LEU B 1 72 ? -4.855 8.344 1.815 1 96 72 LEU B C 1
ATOM 1428 O O . LEU B 1 72 ? -5.555 8.93 2.645 1 96 72 LEU B O 1
ATOM 1432 N N . ALA B 1 73 ? -3.789 8.875 1.281 1 95.12 73 ALA B N 1
ATOM 1433 C CA . ALA B 1 73 ? -3.383 10.25 1.557 1 95.12 73 ALA B CA 1
ATOM 1434 C C . ALA B 1 73 ? -4.484 11.234 1.175 1 95.12 73 ALA B C 1
ATOM 1436 O O . ALA B 1 73 ? -4.875 12.078 1.979 1 95.12 73 ALA B O 1
ATOM 1437 N N . ARG B 1 74 ? -5.012 11.094 0.014 1 93.38 74 ARG B N 1
ATOM 1438 C CA . ARG B 1 74 ? -6.035 12 -0.507 1 93.38 74 ARG B CA 1
ATOM 1439 C C . ARG B 1 74 ? -7.309 11.922 0.325 1 93.38 74 ARG B C 1
ATOM 1441 O O . ARG B 1 74 ? -7.867 12.945 0.714 1 93.38 74 ARG B O 1
ATOM 1448 N N . GLU B 1 75 ? -7.773 10.703 0.552 1 95.38 75 GLU B N 1
ATOM 1449 C CA . GLU B 1 75 ? -9.031 10.531 1.274 1 95.38 75 GLU B CA 1
ATOM 1450 C C . GLU B 1 75 ? -8.898 10.977 2.729 1 95.38 75 GLU B C 1
ATOM 1452 O O . GLU B 1 75 ? -9.82 11.562 3.293 1 95.38 75 GLU B O 1
ATOM 1457 N N . THR B 1 76 ? -7.719 10.656 3.332 1 96 76 THR B N 1
ATOM 1458 C CA . THR B 1 76 ? -7.477 11.133 4.691 1 96 76 THR B CA 1
ATOM 1459 C C . THR B 1 76 ? -7.531 12.656 4.742 1 96 76 THR B C 1
ATOM 1461 O O . THR B 1 76 ? -8.125 13.227 5.656 1 96 76 THR B O 1
ATOM 1464 N N . TYR B 1 77 ? -6.969 13.266 3.756 1 94.38 77 TYR B N 1
ATOM 1465 C CA . TYR B 1 77 ? -6.914 14.719 3.67 1 94.38 77 TYR B CA 1
ATOM 1466 C C . TYR B 1 77 ? -8.305 15.305 3.451 1 94.38 77 TYR B C 1
ATOM 1468 O O . TYR B 1 77 ? -8.727 16.203 4.18 1 94.38 77 TYR B O 1
ATOM 1476 N N . GLU B 1 78 ? -9.07 14.781 2.533 1 93.88 78 GLU B N 1
ATOM 1477 C CA . GLU B 1 78 ? -10.375 15.305 2.129 1 93.88 78 GLU B CA 1
ATOM 1478 C C . GLU B 1 78 ? -11.422 15.078 3.213 1 93.88 78 GLU B C 1
ATOM 1480 O O . GLU B 1 78 ? -12.242 15.953 3.48 1 93.88 78 GLU B O 1
ATOM 1485 N N . THR B 1 79 ? -11.383 13.953 3.863 1 94.94 79 THR B N 1
ATOM 1486 C CA . THR B 1 79 ? -12.398 13.586 4.84 1 94.94 79 THR B CA 1
ATOM 1487 C C . THR B 1 79 ? -12.234 14.383 6.125 1 94.94 79 THR B C 1
ATOM 1489 O O . THR B 1 79 ? -13.195 14.57 6.875 1 94.94 79 THR B O 1
ATOM 1492 N N . ASN B 1 80 ? -10.977 14.891 6.406 1 95.5 80 ASN B N 1
ATOM 1493 C CA . ASN B 1 80 ? -10.711 15.68 7.609 1 95.5 80 ASN B CA 1
ATOM 1494 C C . ASN B 1 80 ? -10.766 17.172 7.32 1 95.5 80 ASN B C 1
ATOM 1496 O O . ASN B 1 80 ? -10.148 17.969 8.031 1 95.5 80 ASN B O 1
ATOM 1500 N N . ASN B 1 81 ? -11.406 17.531 6.285 1 94.75 81 ASN B N 1
ATOM 1501 C CA . ASN B 1 81 ? -11.641 18.922 5.91 1 94.75 81 ASN B CA 1
ATOM 1502 C C . ASN B 1 81 ? -10.336 19.641 5.59 1 94.75 81 ASN B C 1
ATOM 1504 O O . ASN B 1 81 ? -10.109 20.75 6.074 1 94.75 81 ASN B O 1
ATOM 1508 N N . LYS B 1 82 ? -9.375 19.016 4.871 1 92.06 82 LYS B N 1
ATOM 1509 C CA . LYS B 1 82 ? -8.141 19.562 4.32 1 92.06 82 LYS B CA 1
ATOM 1510 C C . LYS B 1 82 ? -7.336 20.297 5.398 1 92.06 82 LYS B C 1
ATOM 1512 O O . LYS B 1 82 ? -7.082 21.5 5.285 1 92.06 82 LYS B O 1
ATOM 1517 N N . PRO B 1 83 ? -6.945 19.516 6.438 1 94 83 PRO B N 1
ATOM 1518 C CA . PRO B 1 83 ? -6.145 20.125 7.496 1 94 83 PRO B CA 1
ATOM 1519 C C . PRO B 1 83 ? -4.828 20.703 6.98 1 94 83 PRO B C 1
ATOM 1521 O O . PRO B 1 83 ? -4.402 20.375 5.867 1 94 83 PRO B O 1
ATOM 1524 N N . SER B 1 84 ? -4.215 21.578 7.773 1 92.38 84 SER B N 1
ATOM 1525 C CA . SER B 1 84 ? -2.93 22.141 7.398 1 92.38 84 SER B CA 1
ATOM 1526 C C . SER B 1 84 ? -1.865 21.062 7.238 1 92.38 84 SER B C 1
ATOM 1528 O O . SER B 1 84 ? -0.934 21.219 6.445 1 92.38 84 SER B O 1
ATOM 1530 N N . CYS B 1 85 ? -2.053 19.953 8 1 94.31 85 CYS B N 1
ATOM 1531 C CA . CYS B 1 85 ? -1.186 18.797 7.895 1 94.31 85 CYS B CA 1
ATOM 1532 C C . CYS B 1 85 ? -1.927 17.516 8.297 1 94.31 85 CYS B C 1
ATOM 1534 O O . CYS B 1 85 ? -2.773 17.547 9.195 1 94.31 85 CYS B O 1
ATOM 1536 N N . ILE B 1 86 ? -1.61 16.453 7.668 1 95.56 86 ILE B N 1
ATOM 1537 C CA . ILE B 1 86 ? -2.176 15.172 8.047 1 95.56 86 ILE B CA 1
ATOM 1538 C C . ILE B 1 86 ? -1.478 14.648 9.297 1 95.56 86 ILE B C 1
ATOM 1540 O O . ILE B 1 86 ? -0.251 14.523 9.328 1 95.56 86 ILE B O 1
ATOM 1544 N N . GLU B 1 87 ? -2.166 14.359 10.281 1 96.81 87 GLU B N 1
ATOM 1545 C CA . GLU B 1 87 ? -1.678 13.781 11.531 1 96.81 87 GLU B CA 1
ATOM 1546 C C . GLU B 1 87 ? -2.197 12.359 11.719 1 96.81 87 GLU B C 1
ATOM 1548 O O . GLU B 1 87 ? -3.104 11.922 11.008 1 96.81 87 GLU B O 1
ATOM 1553 N N . TYR B 1 88 ? -1.588 11.742 12.734 1 96.56 88 TYR B N 1
ATOM 1554 C CA . TYR B 1 88 ? -2.025 10.398 13.094 1 96.56 88 TYR B CA 1
ATOM 1555 C C . TYR B 1 88 ? -3.533 10.352 13.305 1 96.56 88 TYR B C 1
ATOM 1557 O O . TYR B 1 88 ? -4.207 9.43 12.82 1 96.56 88 TYR B O 1
ATOM 1565 N N . SER B 1 89 ? -4.055 11.336 14.008 1 96.94 89 SER B N 1
ATOM 1566 C CA . SER B 1 89 ? -5.477 11.352 14.352 1 96.94 89 SER B CA 1
ATOM 1567 C C . SER B 1 89 ? -6.344 11.422 13.102 1 96.94 89 SER B C 1
ATOM 1569 O O . SER B 1 89 ? -7.426 10.828 13.062 1 96.94 89 SER B O 1
ATOM 1571 N N . HIS B 1 90 ? -5.926 12.18 12.102 1 97.12 90 HIS B N 1
ATOM 1572 C CA . HIS B 1 90 ? -6.664 12.273 10.852 1 97.12 90 HIS B CA 1
ATOM 1573 C C . HIS B 1 90 ? -6.742 10.922 10.156 1 97.12 90 HIS B C 1
ATOM 1575 O O . HIS B 1 90 ? -7.812 10.516 9.688 1 97.12 90 HIS B O 1
ATOM 1581 N N . LEU B 1 91 ? -5.586 10.211 10.125 1 97.06 91 LEU B N 1
ATOM 1582 C CA . LEU B 1 91 ? -5.559 8.891 9.516 1 97.06 91 LEU B CA 1
ATOM 1583 C C . LEU B 1 91 ? -6.398 7.898 10.312 1 97.06 91 LEU B C 1
ATOM 1585 O O . LEU B 1 91 ? -7.16 7.117 9.734 1 97.06 91 LEU B O 1
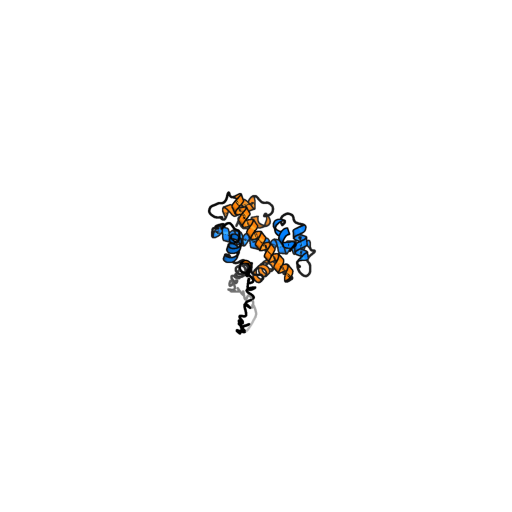ATOM 1589 N N . ALA B 1 92 ? -6.25 7.961 11.586 1 97.06 92 ALA B N 1
ATOM 1590 C CA . ALA B 1 92 ? -7.008 7.074 12.469 1 97.06 92 ALA B CA 1
ATOM 1591 C C . ALA B 1 92 ? -8.508 7.246 12.258 1 97.06 92 ALA B C 1
ATOM 1593 O O . ALA B 1 92 ? -9.242 6.262 12.172 1 97.06 92 ALA B O 1
ATOM 1594 N N . GLU B 1 93 ? -8.93 8.438 12.195 1 96.62 93 GLU B N 1
ATOM 1595 C CA . GLU B 1 93 ? 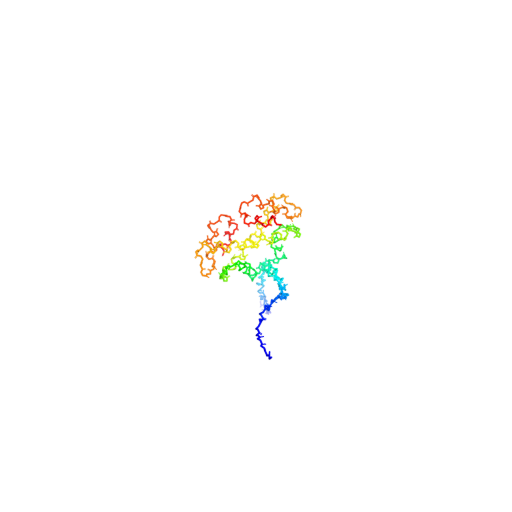-10.344 8.734 11.977 1 96.62 93 GLU B CA 1
ATOM 1596 C C . GLU B 1 93 ? -10.828 8.18 10.641 1 96.62 93 GLU B C 1
ATOM 1598 O O . GLU B 1 93 ? -11.875 7.535 10.578 1 96.62 93 GLU B O 1
ATOM 1603 N N . TYR B 1 94 ? -10.086 8.406 9.602 1 97.06 94 TYR B N 1
ATOM 1604 C CA . TYR B 1 94 ? -10.453 7.91 8.281 1 97.06 94 TYR B CA 1
ATOM 1605 C C . TYR B 1 94 ? -10.555 6.387 8.281 1 97.06 94 TYR B C 1
ATOM 1607 O O . TYR B 1 94 ? -11.5 5.824 7.715 1 97.06 94 TYR B O 1
ATOM 1615 N N . VAL B 1 95 ? -9.594 5.734 8.891 1 97.12 95 VAL B N 1
ATOM 1616 C CA . VAL B 1 95 ? -9.555 4.273 8.938 1 97.12 95 VAL B CA 1
ATOM 1617 C C . VAL B 1 95 ? -10.766 3.75 9.711 1 97.12 95 VAL B C 1
ATOM 1619 O O . VAL B 1 95 ? -11.383 2.756 9.312 1 97.12 95 VAL B O 1
ATOM 1622 N N . GLN B 1 96 ? -11.102 4.395 10.75 1 95.38 96 GLN B N 1
ATOM 1623 C CA . GLN B 1 96 ? -12.234 3.979 11.578 1 95.38 96 GLN B CA 1
ATOM 1624 C C . GLN B 1 96 ? -13.547 4.133 10.82 1 95.38 96 GLN B C 1
ATOM 1626 O O . GLN B 1 96 ? -14.469 3.328 10.992 1 95.38 96 GLN B O 1
ATOM 1631 N N . GLU B 1 97 ? -13.664 5.082 9.969 1 95.56 97 GLU B N 1
ATOM 1632 C CA . GLU B 1 97 ? -14.906 5.398 9.273 1 95.56 97 GLU B CA 1
ATOM 1633 C C . GLU B 1 97 ? -15.039 4.598 7.98 1 95.56 97 GLU B C 1
ATOM 1635 O O . GLU B 1 97 ? -16.062 4.664 7.301 1 95.56 97 GLU B O 1
ATOM 1640 N N . ASN B 1 98 ? -14 3.83 7.633 1 96.19 98 ASN B N 1
ATOM 1641 C CA . ASN B 1 98 ? -13.992 3.109 6.363 1 96.19 98 ASN B CA 1
ATOM 1642 C C . ASN B 1 98 ? -13.773 1.614 6.566 1 96.19 98 ASN B C 1
ATOM 1644 O O . ASN B 1 98 ? -12.648 1.174 6.797 1 96.19 98 ASN B O 1
ATOM 1648 N N . ASP B 1 99 ? -14.789 0.863 6.27 1 94.75 99 ASP B N 1
ATOM 1649 C CA . ASP B 1 99 ? -14.797 -0.573 6.531 1 94.75 99 ASP B CA 1
ATOM 1650 C C . ASP B 1 99 ? -13.766 -1.294 5.668 1 94.75 99 ASP B C 1
ATOM 1652 O O . ASP B 1 99 ? -13.234 -2.34 6.059 1 94.75 99 ASP B O 1
ATOM 1656 N N . GLU B 1 100 ? -13.477 -0.751 4.523 1 95.69 100 GLU B N 1
ATOM 1657 C CA . GLU B 1 100 ? -12.523 -1.372 3.613 1 95.69 100 GLU B CA 1
ATOM 1658 C C . GLU B 1 100 ? -11.125 -1.409 4.223 1 95.69 100 GLU B C 1
ATOM 1660 O O . GLU B 1 100 ? -10.25 -2.145 3.75 1 95.69 100 GLU B O 1
ATOM 1665 N N . LEU B 1 101 ? -10.883 -0.62 5.32 1 97.31 101 LEU B N 1
ATOM 1666 C CA . LEU B 1 101 ? -9.57 -0.496 5.934 1 97.31 101 LEU B CA 1
ATOM 1667 C C . LEU B 1 101 ? -9.531 -1.202 7.285 1 97.31 101 LEU B C 1
ATOM 1669 O O . LEU B 1 101 ? -8.672 -0.902 8.125 1 97.31 101 LEU B O 1
ATOM 1673 N N . GLU B 1 102 ? -10.406 -2.143 7.504 1 95.62 102 GLU B N 1
ATOM 1674 C CA . GLU B 1 102 ? -10.477 -2.873 8.766 1 95.62 102 GLU B CA 1
ATOM 1675 C C . GLU B 1 102 ? -9.164 -3.598 9.055 1 95.62 102 GLU B C 1
ATOM 1677 O O . GLU B 1 102 ? -8.758 -3.725 10.211 1 95.62 102 GLU B O 1
ATOM 1682 N N . PHE B 1 103 ? -8.477 -4.016 8.062 1 94.75 103 PHE B N 1
ATOM 1683 C CA . PHE B 1 103 ? -7.23 -4.762 8.188 1 94.75 103 PHE B CA 1
ATOM 1684 C C . PHE B 1 103 ? -6.148 -3.906 8.828 1 94.75 103 PHE B C 1
ATOM 1686 O O . PHE B 1 103 ? -5.133 -4.426 9.297 1 94.75 103 PHE B O 1
ATOM 1693 N N . ILE B 1 104 ? -6.344 -2.621 8.977 1 96.19 104 ILE B N 1
ATOM 1694 C CA . ILE B 1 104 ? -5.355 -1.713 9.547 1 96.19 104 ILE B CA 1
ATOM 1695 C C . ILE B 1 104 ? -5.715 -1.398 11 1 96.19 104 ILE B C 1
ATOM 1697 O O . ILE B 1 104 ? -4.938 -0.768 11.719 1 96.19 104 ILE B O 1
ATOM 1701 N N . HIS B 1 105 ? -6.902 -1.717 11.453 1 94.88 105 HIS B N 1
ATOM 1702 C CA . HIS B 1 105 ? -7.402 -1.32 12.758 1 94.88 105 HIS B CA 1
ATOM 1703 C C . HIS B 1 105 ? -6.449 -1.748 13.867 1 94.88 105 HIS B C 1
ATOM 1705 O O . HIS B 1 105 ? -6.254 -1.017 14.844 1 94.88 105 HIS B O 1
ATOM 1711 N N . GLY B 1 106 ? -5.918 -2.867 13.719 1 90.12 106 GLY B N 1
ATOM 1712 C CA . GLY B 1 106 ? -5.004 -3.369 14.734 1 90.12 106 GLY B CA 1
ATOM 1713 C C . GLY B 1 106 ? -3.793 -2.48 14.945 1 90.12 106 GLY B C 1
ATOM 1714 O O . GLY B 1 106 ? -3.25 -2.406 16.047 1 90.12 106 GLY B O 1
ATOM 1715 N N . MET B 1 107 ? -3.352 -1.858 13.898 1 87.81 107 MET B N 1
ATOM 1716 C CA . MET B 1 107 ? -2.18 -0.989 13.93 1 87.81 107 MET B CA 1
ATOM 1717 C C . MET B 1 107 ? -2.482 0.304 14.68 1 87.81 107 MET B C 1
ATOM 1719 O O . MET B 1 107 ? -1.592 0.89 15.297 1 87.81 107 MET B O 1
ATOM 1723 N N . LEU B 1 108 ? -3.725 0.875 14.594 1 83.75 108 LEU B N 1
ATOM 1724 C CA . LEU B 1 108 ? -4.113 2.162 15.164 1 83.75 108 LEU B CA 1
ATOM 1725 C C . LEU B 1 108 ? -4.184 2.086 16.688 1 83.75 108 LEU B C 1
ATOM 1727 O O . LEU B 1 108 ? -4.211 3.117 17.359 1 83.75 108 LEU B O 1
ATOM 1731 N N . PHE B 1 109 ? -4.281 0.928 17.203 1 70 109 PHE B N 1
ATOM 1732 C CA . PHE B 1 109 ? -4.457 0.807 18.641 1 70 109 PHE B CA 1
ATOM 1733 C C . PHE B 1 109 ? -3.133 0.492 19.328 1 70 109 PHE B C 1
ATOM 1735 O O . PHE B 1 109 ? -3.082 0.321 20.547 1 70 109 PHE B O 1
ATOM 1742 N N . PHE B 1 110 ? -2.105 0.588 18.562 1 54.44 110 PHE B N 1
ATOM 1743 C CA . PHE B 1 110 ? -0.824 0.391 19.219 1 54.44 110 PHE B CA 1
ATOM 1744 C C . PHE B 1 110 ? -0.092 1.717 19.391 1 54.44 110 PHE B C 1
ATOM 1746 O O . PHE B 1 110 ? -0.297 2.65 18.609 1 54.44 110 PHE B O 1
#

Sequence (220 aa):
MEEESNDDRTNTAESNDNENDAVNSGSKQQQINELPLSRIKAIMFSSNEQVPVSSEGLFAMTKACELFISKLARETYETNNKPSCIEYSHLAEYVQENDELEFIHGMLFFMEEESNDDRTNTAESNDNENDAVNSGSKQQQINELPLSRIKAIMFSSNEQVPVSSEGLFAMTKACELFISKLARETYETNNKPSCIEYSHLAEYVQENDELEFIHGMLFF

pLDDT: mean 73.82, std 28.15, range [22.12, 97.38]

Radius of gyration: 33.48 Å; Cα contacts (8 Å, |Δi|>4): 194; chains: 2; bounding box: 56×103×145 Å

Nearest PDB structures (foldseek):
  7lv9-assembly1_C  TM=6.514E-01  e=1.685E-02  Marseillevirus marseillevirus
  6n1z-assembly1_C  TM=7.845E-01  e=1.979E-01  Xenopus laevis
  8yti-assembly1_K  TM=7.183E-01  e=1.392E-01  Homo sapiens
  7bxt-assembly1_C  TM=6.623E-01  e=1.392E-01  Homo sapiens
  8qz0-assembly1_G  TM=7.688E-01  e=2.503E-01  Saccharomyces cerevisiae S288C